Protein AF-A0A6N8V4S9-F1 (afdb_monomer_lite)

Radius of gyration: 27.78 Å; chains: 1; bounding box: 58×39×77 Å

pLDDT: mean 84.58, std 8.18, range [54.41, 96.88]

Foldseek 3Di:
DCVLVVVLCVVCVVLVVLVLVVLQVQFDPPCCVDPPNGSGHDLVVQLVVCCVPPVGSPDDDDSVVVVVVSVVSSVVVVVPPPPPPDDPVNLVVVLVVVVVVLLVLVVQLVDVVSLVVQCVVPPLVSLLQSLLSCLLPPNPPDQPLLCVVVVVVVVDDNPSSLLSNLNSSLNNLLVLLVSLQSVLVVDDPVCVVVLVVLCVVVVVVCVVPVCVLLVVLLCCLQPPSDRSSVSSSSCSNVPDPPVSNSVSNSNSSSNNSVCSNVCVCVVVVVPD

Sequence (272 aa):
MLRPFLLLALRRPGLWPAMLSAAWAFRPRGWYRKPPFLPLPSREYMRWRLETAYGDPDAVPPRDELVRFITWSAEMRRRMKPAGAVPLWAKVLALAALVAFTVWANVRAADFEAVRETVAGAGYTGLFLASVVSGFNLVAPIPIALFYPLLMESGFDPFPTLVTIAAGMTGGDFLGYILGNATRDLAGHRLVGVRVRLERLLGAMRSRHQLLPYGLLFLYAAFAPIPNELVVIPLAFLRYSLPGVMITVLCGNVIFNSLVASGVTWVLGWWA

Structure (mmCIF, N/CA/C/O backbone):
data_AF-A0A6N8V4S9-F1
#
_entry.id   AF-A0A6N8V4S9-F1
#
loop_
_atom_site.group_PDB
_atom_site.id
_atom_site.type_symbol
_atom_site.label_atom_id
_atom_site.label_alt_id
_atom_site.label_comp_id
_atom_site.label_asym_id
_atom_site.label_entity_id
_atom_site.label_seq_id
_atom_site.pdbx_PDB_ins_code
_atom_site.Cartn_x
_atom_site.Cartn_y
_atom_site.Cartn_z
_atom_site.occupancy
_atom_site.B_iso_or_equiv
_atom_site.auth_seq_id
_atom_site.auth_comp_id
_atom_site.auth_asym_id
_atom_site.auth_atom_id
_atom_site.pdbx_PDB_model_num
ATOM 1 N N . MET A 1 1 ? 19.719 -1.726 -46.205 1.00 62.47 1 MET A N 1
ATOM 2 C CA . MET A 1 1 ? 19.647 -2.472 -44.925 1.00 62.47 1 MET A CA 1
ATOM 3 C C . MET A 1 1 ? 18.509 -3.497 -44.812 1.00 62.47 1 MET A C 1
ATOM 5 O O . MET A 1 1 ? 18.771 -4.564 -44.290 1.00 62.47 1 MET A O 1
ATOM 9 N N . LEU A 1 2 ? 17.279 -3.267 -45.302 1.00 69.75 2 LEU A N 1
ATOM 10 C CA . LEU A 1 2 ? 16.172 -4.253 -45.182 1.00 69.75 2 LEU A CA 1
ATOM 11 C C . LEU A 1 2 ? 16.290 -5.495 -46.086 1.00 69.75 2 LEU A C 1
ATOM 13 O O . LEU A 1 2 ? 15.828 -6.575 -45.729 1.00 69.75 2 LEU A O 1
ATOM 17 N N . ARG A 1 3 ? 16.936 -5.349 -47.246 1.00 77.06 3 ARG A N 1
ATOM 18 C CA . ARG A 1 3 ? 17.110 -6.411 -48.250 1.00 77.06 3 ARG A CA 1
ATOM 19 C C . ARG A 1 3 ? 17.723 -7.722 -47.708 1.00 77.06 3 ARG A C 1
ATOM 21 O O . ARG A 1 3 ? 17.121 -8.763 -47.957 1.00 77.06 3 ARG A O 1
ATOM 28 N N . PRO A 1 4 ? 18.840 -7.726 -46.949 1.00 77.44 4 PRO A N 1
ATOM 29 C CA . PRO A 1 4 ? 19.410 -8.968 -46.412 1.00 77.44 4 PRO A CA 1
ATOM 30 C C . PRO A 1 4 ? 18.479 -9.682 -45.423 1.00 77.44 4 PRO A C 1
ATOM 32 O O . PRO A 1 4 ? 18.391 -10.907 -45.454 1.00 77.44 4 PRO A O 1
ATOM 35 N N . PHE A 1 5 ? 17.721 -8.940 -44.606 1.00 77.56 5 PHE A N 1
ATOM 36 C CA . PHE A 1 5 ? 16.732 -9.525 -43.697 1.00 77.56 5 PHE A CA 1
ATOM 37 C C . PHE A 1 5 ? 15.541 -10.125 -44.453 1.00 77.56 5 PHE A C 1
ATOM 39 O O . PHE A 1 5 ? 15.119 -11.229 -44.133 1.00 77.56 5 PHE A O 1
ATOM 46 N N . LEU A 1 6 ? 15.039 -9.461 -45.497 1.00 80.75 6 LEU A N 1
ATOM 47 C CA . LEU A 1 6 ? 13.960 -10.002 -46.335 1.00 80.75 6 LEU A CA 1
ATOM 48 C C . LEU A 1 6 ? 14.396 -11.278 -47.075 1.00 80.75 6 LEU A C 1
ATOM 50 O O . LEU A 1 6 ? 13.680 -12.277 -47.067 1.00 80.75 6 LEU A O 1
ATOM 54 N N . LEU A 1 7 ? 15.607 -11.288 -47.640 1.00 81.75 7 LEU A N 1
ATOM 55 C CA . LEU A 1 7 ? 16.189 -12.472 -48.287 1.00 81.75 7 LEU A CA 1
ATOM 56 C C . LEU A 1 7 ? 16.466 -13.617 -47.305 1.00 81.75 7 LEU A C 1
ATOM 58 O O . LEU A 1 7 ? 16.485 -14.786 -47.701 1.00 81.75 7 LEU A O 1
ATOM 62 N N . LEU A 1 8 ? 16.729 -13.299 -46.038 1.00 82.81 8 LEU A N 1
ATOM 63 C CA . LEU A 1 8 ? 16.862 -14.296 -44.985 1.00 82.81 8 LEU A CA 1
ATOM 64 C C . LEU A 1 8 ? 15.495 -14.872 -44.597 1.00 82.81 8 LEU A C 1
ATOM 66 O O . LEU A 1 8 ? 15.363 -16.092 -44.530 1.00 82.81 8 LEU A O 1
ATOM 70 N N . ALA A 1 9 ? 14.485 -14.015 -44.423 1.00 82.06 9 ALA A N 1
ATOM 71 C CA . ALA A 1 9 ? 13.118 -14.420 -44.105 1.00 82.06 9 ALA A CA 1
ATOM 72 C C . ALA A 1 9 ? 12.532 -15.349 -45.178 1.00 82.06 9 ALA A C 1
ATOM 74 O O . ALA A 1 9 ? 11.951 -16.374 -44.834 1.00 82.06 9 ALA A O 1
ATOM 75 N N . LEU A 1 10 ? 12.740 -15.044 -46.463 1.00 85.69 10 LEU A N 1
ATOM 76 C CA . LEU A 1 10 ? 12.252 -15.873 -47.572 1.00 85.69 10 LEU A CA 1
ATOM 77 C C . LEU A 1 10 ? 12.941 -17.242 -47.650 1.00 85.69 10 LEU A C 1
ATOM 79 O O . LEU A 1 10 ? 12.306 -18.228 -48.003 1.00 85.69 10 LEU A O 1
ATOM 83 N N . ARG A 1 11 ? 14.238 -17.324 -47.324 1.00 85.38 11 ARG A N 1
ATOM 84 C CA . ARG A 1 11 ? 15.014 -18.572 -47.442 1.00 85.38 11 ARG A CA 1
ATOM 85 C C . ARG A 1 11 ? 14.968 -19.461 -46.197 1.00 85.38 11 ARG A C 1
ATOM 87 O O . ARG A 1 11 ? 15.317 -20.632 -46.300 1.00 85.38 11 ARG A O 1
ATOM 94 N N . ARG A 1 12 ? 14.605 -18.930 -45.023 1.00 85.31 12 ARG A N 1
ATOM 95 C CA . ARG A 1 12 ? 14.539 -19.690 -43.761 1.00 85.31 12 ARG A CA 1
ATOM 96 C C . ARG A 1 12 ? 13.297 -19.315 -42.936 1.00 85.31 12 ARG A C 1
ATOM 98 O O . ARG A 1 12 ? 13.421 -18.548 -41.978 1.00 85.31 12 ARG A O 1
ATOM 105 N N . PRO A 1 13 ? 12.117 -19.892 -43.241 1.00 86.31 13 PRO A N 1
ATOM 106 C CA . PRO A 1 13 ? 10.873 -19.575 -42.534 1.00 86.31 13 PRO A CA 1
ATOM 107 C C . PRO A 1 13 ? 10.917 -19.916 -41.038 1.00 86.31 13 PRO A C 1
ATOM 109 O O . PRO A 1 13 ? 10.337 -19.206 -40.220 1.00 86.31 13 PRO A O 1
ATOM 112 N N . GLY A 1 14 ? 11.708 -20.920 -40.644 1.00 86.19 14 GLY A N 1
ATOM 113 C CA . GLY A 1 14 ? 11.918 -21.267 -39.232 1.00 86.19 14 GLY A CA 1
ATOM 114 C C . GLY A 1 14 ? 12.536 -20.148 -38.375 1.00 86.19 14 GLY A C 1
ATOM 115 O O . GLY A 1 14 ? 12.440 -20.199 -37.152 1.00 86.19 14 GLY A O 1
ATOM 116 N N . LEU A 1 15 ? 13.138 -19.114 -38.981 1.00 87.06 15 LEU A N 1
ATOM 117 C CA . LEU A 1 15 ? 13.705 -17.969 -38.256 1.00 87.06 15 LEU A CA 1
ATOM 118 C C . LEU A 1 15 ? 12.703 -16.837 -38.012 1.00 87.06 15 LEU A C 1
ATOM 120 O O . LEU A 1 15 ? 13.019 -15.914 -37.258 1.00 87.06 15 LEU A O 1
ATOM 124 N N . TRP A 1 16 ? 11.500 -16.887 -38.592 1.00 88.81 16 TRP A N 1
ATOM 125 C CA . TRP A 1 16 ? 10.512 -15.814 -38.451 1.00 88.81 16 TRP A CA 1
ATOM 126 C C . TRP A 1 16 ? 10.200 -15.452 -36.993 1.00 88.81 16 TRP A C 1
ATOM 128 O O . TRP A 1 16 ? 10.231 -14.259 -36.683 1.00 88.81 16 TRP A O 1
ATOM 138 N N . PRO A 1 17 ? 9.996 -16.406 -36.058 1.00 86.06 17 PRO A N 1
ATOM 139 C CA . PRO A 1 17 ? 9.725 -16.057 -34.664 1.00 86.06 17 PRO A CA 1
ATOM 140 C C . PRO A 1 17 ? 10.882 -15.285 -34.018 1.00 86.06 17 PRO A C 1
ATOM 142 O O . PRO A 1 17 ? 10.669 -14.316 -33.287 1.00 86.06 17 PRO A O 1
ATOM 145 N N . ALA A 1 18 ? 12.123 -15.677 -34.318 1.00 86.38 18 ALA A N 1
ATOM 146 C CA . ALA A 1 18 ? 13.317 -15.025 -33.794 1.00 86.38 18 ALA A CA 1
ATOM 147 C C . ALA A 1 18 ? 13.513 -13.626 -34.403 1.00 86.38 18 ALA A C 1
ATOM 149 O O . ALA A 1 18 ? 13.845 -12.681 -33.686 1.00 86.38 18 ALA A O 1
ATOM 150 N N . MET A 1 19 ? 13.235 -13.474 -35.699 1.00 86.31 19 MET A N 1
ATOM 151 C CA . MET A 1 19 ? 13.284 -12.194 -36.408 1.00 86.31 19 MET A CA 1
ATOM 152 C C . MET A 1 19 ? 12.223 -11.215 -35.905 1.00 86.31 19 MET A C 1
ATOM 154 O O . MET A 1 19 ? 12.545 -10.062 -35.630 1.00 86.31 19 MET A O 1
ATOM 158 N N . LEU A 1 20 ? 10.983 -11.673 -35.720 1.00 86.88 20 LEU A N 1
ATOM 159 C CA . LEU A 1 20 ? 9.899 -10.863 -35.157 1.00 86.88 20 LEU A CA 1
ATOM 160 C C . LEU A 1 20 ? 10.202 -10.465 -33.711 1.00 86.88 20 LEU A C 1
ATOM 162 O O . LEU A 1 20 ? 10.024 -9.307 -33.340 1.00 86.88 20 LEU A O 1
ATOM 166 N N . SER A 1 21 ? 10.729 -11.392 -32.907 1.00 84.19 21 SER A N 1
ATOM 167 C CA . SER A 1 21 ? 11.176 -11.106 -31.541 1.00 84.19 21 SER A CA 1
ATOM 168 C C . SER A 1 21 ? 12.286 -10.048 -31.510 1.00 84.19 21 SER A C 1
ATOM 170 O O . SER A 1 21 ? 12.251 -9.142 -30.673 1.00 84.19 21 SER A O 1
ATOM 172 N N . ALA A 1 22 ? 13.246 -10.126 -32.437 1.00 85.25 22 ALA A N 1
ATOM 173 C CA . ALA A 1 22 ? 14.324 -9.152 -32.572 1.00 85.25 22 ALA A CA 1
ATOM 174 C C . ALA A 1 22 ? 13.803 -7.778 -32.998 1.00 85.25 22 ALA A C 1
ATOM 176 O O . ALA A 1 22 ? 14.095 -6.790 -32.325 1.00 85.25 22 ALA A O 1
ATOM 177 N N . ALA A 1 23 ? 12.984 -7.727 -34.049 1.00 86.31 23 ALA A N 1
ATOM 178 C CA . ALA A 1 23 ? 12.346 -6.505 -34.525 1.00 86.31 23 ALA A CA 1
ATOM 179 C C . ALA A 1 23 ? 11.561 -5.826 -33.392 1.00 86.31 23 ALA A C 1
ATOM 181 O O . ALA A 1 23 ? 11.808 -4.669 -33.061 1.00 86.31 23 ALA A O 1
ATOM 182 N N . TRP A 1 24 ? 10.714 -6.586 -32.691 1.00 86.56 24 TRP A N 1
ATOM 183 C CA . TRP A 1 24 ? 9.917 -6.061 -31.587 1.00 86.56 24 TRP A CA 1
ATOM 184 C C . TRP A 1 24 ? 10.762 -5.494 -30.446 1.00 86.56 24 TRP A C 1
ATOM 186 O O . TRP A 1 24 ? 10.413 -4.453 -29.890 1.00 86.56 24 TRP A O 1
ATOM 196 N N . ALA A 1 25 ? 11.863 -6.149 -30.076 1.00 83.25 25 ALA A N 1
ATOM 197 C CA . ALA A 1 25 ? 12.704 -5.691 -28.973 1.00 83.25 25 ALA A CA 1
ATOM 198 C C . ALA A 1 25 ? 13.466 -4.401 -29.298 1.00 83.25 25 ALA A C 1
ATOM 200 O O . ALA A 1 25 ? 13.614 -3.551 -28.426 1.00 83.25 25 ALA A O 1
ATOM 201 N N . PHE A 1 26 ? 13.915 -4.245 -30.543 1.00 85.38 26 PHE A N 1
ATOM 202 C CA . PHE A 1 26 ? 14.698 -3.088 -30.988 1.00 85.38 26 PHE A CA 1
ATOM 203 C C . PHE A 1 26 ? 13.844 -2.004 -31.664 1.00 85.38 26 PHE A C 1
ATOM 205 O O . PHE A 1 26 ? 14.381 -1.083 -32.280 1.00 85.38 26 PHE A O 1
ATOM 212 N N . ARG A 1 27 ? 12.512 -2.095 -31.562 1.00 88.75 27 ARG A N 1
ATOM 213 C CA . ARG A 1 27 ? 11.591 -1.148 -32.199 1.00 88.75 27 ARG A CA 1
ATOM 214 C C . ARG A 1 27 ? 11.738 0.270 -31.616 1.00 88.75 27 ARG A C 1
ATOM 216 O O . ARG A 1 27 ? 11.799 0.426 -30.393 1.00 88.75 27 ARG A O 1
ATOM 223 N N . PRO A 1 28 ? 11.693 1.322 -32.448 1.00 83.44 28 PRO A N 1
ATOM 224 C CA . PRO A 1 28 ? 11.636 2.694 -31.967 1.00 83.44 28 PRO A CA 1
ATOM 225 C C . PRO A 1 28 ? 10.268 3.011 -31.342 1.00 83.44 28 PRO A C 1
ATOM 227 O O . PRO A 1 28 ? 9.228 2.458 -31.722 1.00 83.44 28 PRO A O 1
ATOM 230 N N . ARG A 1 29 ? 10.244 3.953 -30.390 1.00 78.00 29 ARG A N 1
ATOM 231 C CA . ARG A 1 29 ? 8.987 4.518 -29.872 1.00 78.00 29 ARG A CA 1
ATOM 232 C C . ARG A 1 29 ? 8.277 5.266 -31.008 1.00 78.00 29 ARG A C 1
ATOM 234 O O . ARG A 1 29 ? 8.881 6.104 -31.663 1.00 78.00 29 ARG A O 1
ATOM 241 N N . GLY A 1 30 ? 7.002 4.952 -31.248 1.00 81.00 30 GLY A N 1
ATOM 242 C CA . GLY A 1 30 ? 6.213 5.584 -32.315 1.00 81.00 30 GLY A CA 1
ATOM 243 C C . GLY A 1 30 ? 6.378 4.981 -33.717 1.00 81.00 30 GLY A C 1
ATOM 244 O O . GLY A 1 30 ? 6.010 5.641 -34.684 1.00 81.00 30 GLY A O 1
ATOM 245 N N . TRP A 1 31 ? 6.881 3.744 -33.847 1.00 83.06 31 TRP A N 1
ATOM 246 C CA . TRP A 1 31 ? 7.019 3.028 -35.133 1.00 83.06 31 TRP A CA 1
ATOM 247 C C . TRP A 1 31 ? 5.733 2.997 -35.984 1.00 83.06 31 TRP A C 1
ATOM 249 O O . TRP A 1 31 ? 5.798 3.011 -37.206 1.00 83.06 31 TRP A O 1
ATOM 259 N N . TYR A 1 32 ? 4.563 3.014 -35.344 1.00 85.00 32 TYR A N 1
ATOM 260 C CA . TYR A 1 32 ? 3.243 2.994 -35.983 1.00 85.00 32 TYR A CA 1
ATOM 261 C C . TYR A 1 32 ? 2.814 4.346 -36.579 1.00 85.00 32 TYR A C 1
ATOM 263 O O . TYR A 1 32 ? 1.781 4.422 -37.232 1.00 85.00 32 TYR A O 1
ATOM 271 N N . ARG A 1 33 ? 3.564 5.430 -36.342 1.00 84.88 33 ARG A N 1
ATOM 272 C CA . ARG A 1 33 ? 3.222 6.778 -36.836 1.00 84.88 33 ARG A CA 1
ATOM 273 C C . ARG A 1 33 ? 3.877 7.124 -38.168 1.00 84.88 33 ARG A C 1
ATOM 275 O O . ARG A 1 33 ? 3.550 8.154 -38.745 1.00 84.88 33 ARG A O 1
ATOM 282 N N . LYS A 1 34 ? 4.838 6.320 -38.629 1.00 78.12 34 LYS A N 1
ATOM 283 C CA . LYS A 1 34 ? 5.587 6.579 -39.860 1.00 78.12 34 LYS A CA 1
ATOM 284 C C . LYS A 1 34 ? 5.615 5.320 -40.729 1.00 78.12 34 LYS A C 1
ATOM 286 O O . LYS A 1 34 ? 5.854 4.233 -40.195 1.00 78.12 34 LYS A O 1
ATOM 291 N N . PRO A 1 35 ? 5.420 5.440 -42.053 1.00 76.31 35 PRO A N 1
ATOM 292 C CA . PRO A 1 35 ? 5.635 4.316 -42.957 1.00 76.31 35 PRO A CA 1
ATOM 293 C C . PRO A 1 35 ? 7.087 3.806 -42.810 1.00 76.31 35 PRO A C 1
ATOM 295 O O . PRO A 1 35 ? 7.993 4.615 -42.587 1.00 76.31 35 PRO A O 1
ATOM 298 N N . PRO A 1 36 ? 7.346 2.485 -42.889 1.00 80.38 36 PRO A N 1
ATOM 299 C CA . PRO A 1 36 ? 6.460 1.426 -43.383 1.00 80.38 36 PRO A CA 1
ATOM 300 C C . PRO A 1 36 ? 5.536 0.794 -42.323 1.00 80.38 36 PRO A C 1
ATOM 302 O O . PRO A 1 36 ? 5.032 -0.296 -42.558 1.00 80.38 36 PRO A O 1
ATOM 305 N N . PHE A 1 37 ? 5.327 1.425 -41.158 1.00 81.88 37 PHE A N 1
ATOM 306 C CA . PHE A 1 37 ? 4.462 0.902 -40.085 1.00 81.88 37 PHE A CA 1
ATOM 307 C C . PHE A 1 37 ? 4.847 -0.505 -39.615 1.00 81.88 37 PHE A C 1
ATOM 309 O O . PHE A 1 37 ? 4.009 -1.294 -39.193 1.00 81.88 37 PHE A O 1
ATOM 316 N N . LEU A 1 38 ? 6.135 -0.826 -39.681 1.00 82.75 38 LEU A N 1
ATOM 317 C CA . LEU A 1 38 ? 6.681 -2.074 -39.173 1.00 82.75 38 LEU A CA 1
ATOM 318 C C . LEU A 1 38 ? 7.535 -1.769 -37.938 1.00 82.75 38 LEU A C 1
ATOM 320 O O . LEU A 1 38 ? 8.238 -0.753 -37.930 1.00 82.75 38 LEU A O 1
ATOM 324 N N . PRO A 1 39 ? 7.529 -2.633 -36.906 1.00 84.50 39 PRO A N 1
ATOM 325 C CA . PRO A 1 39 ? 8.341 -2.471 -35.702 1.00 84.50 39 PRO A CA 1
ATOM 326 C C . PRO A 1 39 ? 9.807 -2.829 -35.989 1.00 84.50 39 PRO A C 1
ATOM 328 O O . PRO A 1 39 ? 10.381 -3.703 -35.352 1.00 84.50 39 PRO A O 1
ATOM 331 N N . LEU A 1 40 ? 10.405 -2.201 -36.998 1.00 85.25 40 LEU A N 1
ATOM 332 C CA . LEU A 1 40 ? 11.787 -2.421 -37.404 1.00 85.25 40 LEU A CA 1
ATOM 333 C C . LEU A 1 40 ? 12.724 -1.514 -36.597 1.00 85.25 40 LEU A C 1
ATOM 335 O O . LEU A 1 40 ? 12.329 -0.395 -36.264 1.00 85.25 40 LEU A O 1
ATOM 339 N N . PRO A 1 41 ? 13.966 -1.949 -36.316 1.00 83.88 41 PRO A N 1
ATOM 340 C CA . PRO A 1 41 ? 14.966 -1.097 -35.681 1.00 83.88 41 PRO A CA 1
ATOM 341 C C . PRO A 1 41 ? 15.200 0.191 -36.482 1.00 83.88 41 PRO A C 1
ATOM 343 O O . PRO A 1 41 ? 15.123 0.188 -37.715 1.00 83.88 41 PRO A O 1
ATOM 346 N N . SER A 1 42 ? 15.497 1.300 -35.797 1.00 85.31 42 SER A N 1
ATOM 347 C CA . SER A 1 42 ? 15.785 2.566 -36.480 1.00 85.31 42 SER A CA 1
ATOM 348 C C . SER A 1 42 ? 17.077 2.470 -37.303 1.00 85.31 42 SER A C 1
ATOM 350 O O . SER A 1 42 ? 17.990 1.710 -36.976 1.00 85.31 42 SER A O 1
ATOM 352 N N . ARG A 1 43 ? 17.173 3.263 -38.380 1.00 84.25 43 ARG A N 1
ATOM 353 C CA . ARG A 1 43 ? 18.399 3.328 -39.197 1.00 84.25 43 ARG A CA 1
ATOM 354 C C . ARG A 1 43 ? 19.602 3.795 -38.380 1.00 84.25 43 ARG A C 1
ATOM 356 O O . ARG A 1 43 ? 20.682 3.256 -38.551 1.00 84.25 43 ARG A O 1
ATOM 363 N N . GLU A 1 44 ? 19.392 4.753 -37.484 1.00 86.38 44 GLU A N 1
ATOM 364 C CA . GLU A 1 44 ? 20.418 5.278 -36.581 1.00 86.38 44 GLU A CA 1
ATOM 365 C C . GLU A 1 44 ? 20.950 4.197 -35.634 1.00 86.38 44 GLU A C 1
ATOM 367 O O . GLU A 1 44 ? 22.155 3.977 -35.570 1.00 86.38 44 GLU A O 1
ATOM 372 N N . TYR A 1 45 ? 20.050 3.432 -35.000 1.00 85.75 45 TYR A N 1
ATOM 373 C CA . TYR A 1 45 ? 20.440 2.285 -34.182 1.00 85.75 45 TYR A CA 1
ATOM 374 C C . TYR A 1 45 ? 21.234 1.262 -34.997 1.00 85.75 45 TYR A C 1
ATOM 376 O O . TYR A 1 45 ? 22.219 0.711 -34.511 1.00 85.75 45 TYR A O 1
ATOM 384 N N . MET A 1 46 ? 20.821 1.004 -36.242 1.00 87.00 46 MET A N 1
ATOM 385 C CA . MET A 1 46 ? 21.502 0.021 -37.079 1.00 87.00 46 MET A CA 1
ATOM 386 C C . MET A 1 46 ? 22.881 0.472 -37.537 1.00 87.00 46 MET A C 1
ATOM 388 O O . MET A 1 46 ? 23.803 -0.331 -37.457 1.00 87.00 46 MET A O 1
ATOM 392 N N . ARG A 1 47 ? 23.041 1.741 -37.926 1.00 89.69 47 ARG A N 1
ATOM 393 C CA . ARG A 1 47 ? 24.349 2.325 -38.254 1.00 89.69 47 ARG A CA 1
ATOM 394 C C . ARG A 1 47 ? 25.302 2.241 -37.069 1.00 89.69 47 ARG A C 1
ATOM 396 O O . ARG A 1 47 ? 26.386 1.698 -37.218 1.00 89.69 47 ARG A O 1
ATOM 403 N N . TRP A 1 48 ? 24.851 2.649 -35.883 1.00 90.25 48 TRP A N 1
ATOM 404 C CA . TRP A 1 48 ? 25.649 2.544 -34.659 1.00 90.25 48 TRP A CA 1
ATOM 405 C C . TRP A 1 48 ? 26.059 1.095 -34.346 1.00 90.25 48 TRP A C 1
ATOM 407 O O . TRP A 1 48 ? 27.208 0.822 -33.999 1.00 90.25 48 TRP A O 1
ATOM 417 N N . ARG A 1 49 ? 25.137 0.131 -34.497 1.00 87.25 49 ARG A N 1
ATOM 418 C CA . ARG A 1 49 ? 25.443 -1.294 -34.273 1.00 87.25 49 ARG A CA 1
ATOM 419 C C . ARG A 1 49 ? 26.466 -1.837 -35.266 1.00 87.25 49 ARG A C 1
ATOM 421 O O . ARG A 1 49 ? 27.285 -2.654 -34.857 1.00 87.25 49 ARG A O 1
ATOM 428 N N . LEU A 1 50 ? 26.391 -1.429 -36.531 1.00 90.56 50 LEU A N 1
ATOM 429 C CA . LEU A 1 50 ? 27.314 -1.871 -37.576 1.00 90.56 50 LEU A CA 1
ATOM 430 C C . LEU A 1 50 ? 28.692 -1.235 -37.407 1.00 90.56 50 LEU A C 1
ATOM 432 O O . LEU A 1 50 ? 29.683 -1.953 -37.432 1.00 90.56 50 LEU A O 1
ATOM 436 N N . GLU A 1 51 ? 28.746 0.056 -37.094 1.00 91.75 51 GLU A N 1
ATOM 437 C CA . GLU A 1 51 ? 29.981 0.761 -36.748 1.00 91.75 51 GLU A CA 1
ATOM 438 C C . GLU A 1 51 ? 30.679 0.112 -35.545 1.00 91.75 51 GLU A C 1
ATOM 440 O O . GLU A 1 51 ? 31.871 -0.166 -35.591 1.00 91.75 51 GLU A O 1
ATOM 445 N N . THR A 1 52 ? 29.927 -0.247 -34.500 1.00 89.44 52 THR A N 1
ATOM 446 C CA . THR A 1 52 ? 30.500 -0.900 -33.310 1.00 89.44 52 THR A CA 1
ATOM 447 C C . THR A 1 52 ? 30.991 -2.328 -33.592 1.00 89.44 52 THR A C 1
ATOM 449 O O . THR A 1 52 ? 31.964 -2.771 -32.992 1.00 89.44 52 THR A O 1
ATOM 452 N N . ALA A 1 53 ? 30.295 -3.085 -34.447 1.00 86.69 53 ALA A N 1
ATOM 453 C CA . ALA A 1 53 ? 30.598 -4.500 -34.686 1.00 86.69 53 ALA A CA 1
ATOM 454 C C . ALA A 1 53 ? 31.616 -4.733 -35.813 1.00 86.69 53 ALA A C 1
ATOM 456 O O . ALA A 1 53 ? 32.369 -5.701 -35.753 1.00 86.69 53 ALA A O 1
ATOM 457 N N . TYR A 1 54 ? 31.620 -3.870 -36.829 1.00 88.56 54 TYR A N 1
ATOM 458 C CA . TYR A 1 54 ? 32.389 -4.033 -38.066 1.00 88.56 54 TYR A CA 1
ATOM 459 C C . TYR A 1 54 ? 33.303 -2.842 -38.377 1.00 88.56 54 TYR A C 1
ATOM 461 O O . TYR A 1 54 ? 34.058 -2.910 -39.340 1.00 88.56 54 TYR A O 1
ATOM 469 N N . GLY A 1 55 ? 33.240 -1.752 -37.605 1.00 91.38 55 GLY A N 1
ATOM 470 C CA . GLY A 1 55 ? 34.006 -0.530 -37.875 1.00 91.38 55 GLY A CA 1
ATOM 471 C C . GLY A 1 55 ? 33.469 0.309 -39.040 1.00 91.38 55 GLY A C 1
A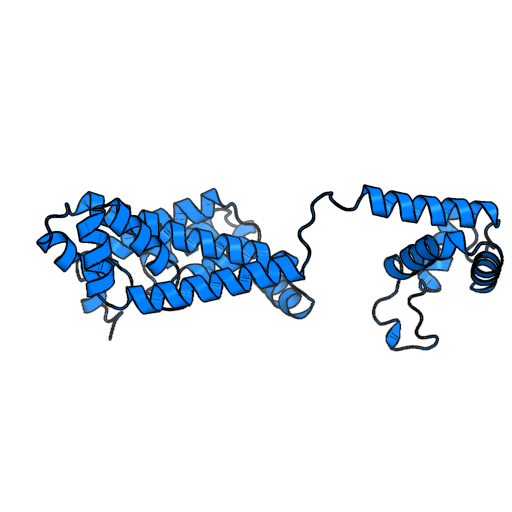TOM 472 O O . GLY A 1 55 ? 34.067 1.326 -39.372 1.00 91.38 55 GLY A O 1
ATOM 473 N N . ASP A 1 56 ? 32.350 -0.094 -39.651 1.00 90.50 56 ASP A N 1
ATOM 474 C CA . ASP A 1 56 ? 31.735 0.586 -40.793 1.00 90.50 56 ASP A CA 1
ATOM 475 C C . ASP A 1 56 ? 30.203 0.674 -40.602 1.00 90.50 56 ASP A C 1
ATOM 477 O O . ASP A 1 56 ? 29.536 -0.360 -40.470 1.00 90.50 56 ASP A O 1
ATOM 481 N N . PRO A 1 57 ? 29.614 1.889 -40.574 1.00 87.69 57 PRO A N 1
ATOM 482 C CA . PRO A 1 57 ? 28.176 2.088 -40.391 1.00 87.69 57 PRO A CA 1
ATOM 483 C C . PRO A 1 57 ? 27.313 1.557 -41.545 1.00 87.69 57 PRO A C 1
ATOM 485 O O . PRO A 1 57 ? 26.111 1.349 -41.342 1.00 87.69 57 PRO A O 1
ATOM 488 N N . ASP A 1 58 ? 27.887 1.344 -42.730 1.00 87.94 58 ASP A N 1
ATOM 489 C CA . ASP A 1 58 ? 27.195 0.856 -43.926 1.00 87.94 58 ASP A CA 1
ATOM 490 C C . ASP A 1 58 ? 27.555 -0.600 -44.277 1.00 87.94 58 ASP A C 1
ATOM 492 O O . ASP A 1 58 ? 27.072 -1.136 -45.283 1.00 87.94 58 ASP A O 1
ATOM 496 N N . ALA A 1 59 ? 28.306 -1.279 -43.399 1.00 86.56 59 ALA A N 1
ATOM 497 C CA . ALA A 1 59 ? 28.657 -2.686 -43.542 1.00 86.56 59 ALA A CA 1
ATOM 498 C C . ALA A 1 59 ? 27.418 -3.571 -43.768 1.00 86.56 59 ALA A C 1
ATOM 500 O O . ALA A 1 59 ? 26.366 -3.409 -43.138 1.00 86.56 59 ALA A O 1
ATOM 501 N N . VAL A 1 60 ? 27.547 -4.568 -44.649 1.00 86.44 60 VAL A N 1
ATOM 502 C CA . VAL A 1 60 ? 26.522 -5.598 -44.868 1.00 86.44 60 VAL A CA 1
ATOM 503 C C . VAL A 1 60 ? 26.971 -6.885 -44.175 1.00 86.44 60 VAL A C 1
ATOM 505 O O . VAL A 1 60 ? 27.861 -7.561 -44.691 1.00 86.44 60 VAL A O 1
ATOM 508 N N . PRO A 1 61 ? 26.359 -7.263 -43.036 1.00 84.56 61 PRO A N 1
ATOM 509 C CA . PRO A 1 61 ? 26.765 -8.452 -42.301 1.00 84.56 61 PRO A CA 1
ATOM 510 C C . PRO A 1 61 ? 26.632 -9.726 -43.145 1.00 84.56 61 PRO A C 1
ATOM 512 O O . PRO A 1 61 ? 25.615 -9.893 -43.839 1.00 84.56 61 PRO A O 1
ATOM 515 N N . PRO A 1 62 ? 27.586 -10.667 -43.041 1.00 88.06 62 PRO A N 1
ATOM 516 C CA . PRO A 1 62 ? 27.447 -11.991 -43.626 1.00 88.06 62 PRO A CA 1
ATOM 517 C C . PRO A 1 62 ? 26.161 -12.677 -43.156 1.00 88.06 62 PRO A C 1
ATOM 519 O O . PRO A 1 62 ? 25.724 -12.547 -42.009 1.00 88.06 62 PRO A O 1
ATOM 522 N N . ARG A 1 63 ? 25.539 -13.458 -44.045 1.00 84.00 63 ARG A N 1
ATOM 523 C CA . ARG A 1 63 ? 24.265 -14.139 -43.758 1.00 84.00 63 ARG A CA 1
ATOM 524 C C . ARG A 1 63 ? 24.350 -15.021 -42.511 1.00 84.00 63 ARG A C 1
ATOM 526 O O . ARG A 1 63 ? 23.413 -15.029 -41.714 1.00 84.00 63 ARG A O 1
ATOM 533 N N . ASP A 1 64 ? 25.452 -15.741 -42.342 1.00 86.88 64 ASP A N 1
ATOM 534 C CA . ASP A 1 64 ? 25.624 -16.674 -41.229 1.00 86.88 64 ASP A CA 1
ATOM 535 C C . ASP A 1 64 ? 25.725 -15.938 -39.891 1.00 86.88 64 ASP A C 1
ATOM 537 O O . ASP A 1 64 ? 25.169 -16.385 -38.889 1.00 86.88 64 ASP A O 1
ATOM 541 N N . GLU A 1 65 ? 26.324 -14.747 -39.886 1.00 87.81 65 GLU A N 1
ATOM 542 C CA . GLU A 1 65 ? 26.358 -13.866 -38.719 1.00 87.81 65 GLU A CA 1
ATOM 543 C C . GLU A 1 65 ? 24.982 -13.321 -38.362 1.00 87.81 65 GLU A C 1
ATOM 545 O O . GLU A 1 65 ? 24.617 -13.328 -37.186 1.00 87.81 65 GLU A O 1
ATOM 550 N N . LEU A 1 66 ? 24.175 -12.937 -39.357 1.00 85.56 66 LEU A N 1
ATOM 551 C CA . LEU A 1 66 ? 22.785 -12.534 -39.122 1.00 85.56 66 LEU A CA 1
ATOM 552 C C . LEU A 1 66 ? 21.977 -13.670 -38.491 1.00 85.56 66 LEU A C 1
ATOM 554 O O . LEU A 1 66 ? 21.246 -13.440 -37.527 1.00 85.56 66 LEU A O 1
ATOM 558 N N . VAL A 1 67 ? 22.125 -14.899 -38.997 1.00 89.31 67 VAL A N 1
ATOM 559 C CA . VAL A 1 67 ? 21.452 -16.082 -38.439 1.00 89.31 67 VAL A CA 1
ATOM 560 C C . VAL A 1 67 ? 21.901 -16.336 -37.003 1.00 89.31 67 VAL A C 1
ATOM 562 O O . VAL A 1 67 ? 21.045 -16.513 -36.130 1.00 89.31 67 VAL A O 1
ATOM 565 N N . ARG A 1 68 ? 23.214 -16.309 -36.735 1.00 88.56 68 ARG A N 1
ATOM 566 C CA . ARG A 1 68 ? 23.764 -16.471 -35.380 1.00 88.56 68 ARG A CA 1
ATOM 567 C C . ARG A 1 68 ? 23.225 -15.403 -34.436 1.00 88.56 68 ARG A C 1
ATOM 569 O O . ARG A 1 68 ? 22.695 -15.742 -33.382 1.00 88.56 68 ARG A O 1
ATOM 576 N N . PHE A 1 69 ? 23.278 -14.136 -34.837 1.00 87.00 69 PHE A N 1
ATOM 577 C CA . PHE A 1 69 ? 22.803 -13.012 -34.033 1.00 87.00 69 PHE A CA 1
ATOM 578 C C . PHE A 1 69 ? 21.306 -13.113 -33.716 1.00 87.00 69 PHE A C 1
ATOM 580 O O . PHE A 1 69 ? 20.902 -12.983 -32.559 1.00 87.00 69 PHE A O 1
ATOM 587 N N . ILE A 1 70 ? 20.466 -13.381 -34.722 1.00 88.06 70 ILE A N 1
ATOM 588 C CA . ILE A 1 70 ? 19.013 -13.501 -34.545 1.00 88.06 70 ILE A CA 1
ATOM 589 C C . ILE A 1 70 ? 18.685 -14.662 -33.600 1.00 88.06 70 ILE A C 1
ATOM 591 O O . ILE A 1 70 ? 17.902 -14.482 -32.663 1.00 88.06 70 ILE A O 1
ATOM 595 N N . THR A 1 71 ? 19.317 -15.819 -33.801 1.00 89.12 71 THR A N 1
ATOM 596 C CA . THR A 1 71 ? 19.079 -17.025 -32.993 1.00 89.12 71 THR A CA 1
ATOM 597 C C . THR A 1 71 ? 19.526 -16.816 -31.548 1.00 89.12 71 THR A C 1
ATOM 599 O O . THR A 1 71 ? 18.731 -17.012 -30.627 1.00 89.12 71 THR A O 1
ATOM 602 N N . TRP A 1 72 ? 20.746 -16.309 -31.352 1.00 89.88 72 TRP A N 1
ATOM 603 C CA . TRP A 1 72 ? 21.292 -15.991 -30.033 1.00 89.88 72 TRP A CA 1
ATOM 604 C C . TRP A 1 72 ? 20.439 -14.951 -29.298 1.00 89.88 72 TRP A C 1
ATOM 606 O O . TRP A 1 72 ? 20.089 -15.144 -28.136 1.00 89.88 72 TRP A O 1
ATOM 616 N N . SER A 1 73 ? 20.007 -13.881 -29.977 1.00 86.56 73 SER A N 1
ATOM 617 C CA . SER A 1 73 ? 19.178 -12.838 -29.353 1.00 86.56 73 SER A CA 1
ATOM 618 C C . SER A 1 73 ? 17.807 -13.359 -28.903 1.00 86.56 73 SER A C 1
ATOM 620 O O . SER A 1 73 ? 17.286 -12.945 -27.864 1.00 86.56 73 SER A O 1
ATOM 622 N N . ALA A 1 74 ? 17.204 -14.276 -29.666 1.00 86.56 74 ALA A N 1
ATOM 623 C CA . ALA A 1 74 ? 15.942 -14.911 -29.305 1.00 86.56 74 ALA A CA 1
ATOM 624 C C . ALA A 1 74 ? 16.110 -15.887 -28.133 1.00 86.56 74 ALA A C 1
ATOM 626 O O . ALA A 1 74 ? 15.250 -15.949 -27.253 1.00 86.56 74 ALA A O 1
ATOM 627 N N . GLU A 1 75 ? 17.215 -16.625 -28.093 1.00 87.44 75 GLU A N 1
ATOM 628 C CA . GLU A 1 75 ? 17.543 -17.520 -26.989 1.00 87.44 75 GLU A CA 1
ATOM 629 C C . GLU A 1 75 ? 17.831 -16.764 -25.691 1.00 87.44 75 GLU A C 1
ATOM 631 O O . GLU A 1 75 ? 17.215 -17.070 -24.671 1.00 87.44 75 GLU A O 1
ATOM 636 N N . MET A 1 76 ? 18.668 -15.726 -25.734 1.00 86.69 76 MET A N 1
ATOM 637 C CA . MET A 1 76 ? 18.958 -14.890 -24.566 1.00 86.69 76 MET A CA 1
ATOM 638 C C . MET A 1 76 ? 17.689 -14.271 -23.994 1.00 86.69 76 MET A C 1
ATOM 640 O O . MET A 1 76 ? 17.461 -14.346 -22.792 1.00 86.69 76 MET A O 1
ATOM 644 N N . ARG A 1 77 ? 16.782 -13.765 -24.838 1.00 83.00 77 ARG A N 1
ATOM 645 C CA . ARG A 1 77 ? 15.477 -13.275 -24.364 1.00 83.00 77 ARG A CA 1
ATOM 646 C C . ARG A 1 77 ? 14.618 -14.355 -23.716 1.00 83.00 77 ARG A C 1
ATOM 648 O O . ARG A 1 77 ? 13.867 -14.035 -22.803 1.00 83.00 77 ARG A O 1
ATOM 655 N N . ARG A 1 78 ? 14.683 -15.606 -24.181 1.00 80.38 78 ARG A N 1
ATOM 656 C CA . ARG A 1 78 ? 13.965 -16.719 -23.538 1.00 80.38 78 ARG A CA 1
ATOM 657 C C . ARG A 1 78 ? 14.571 -17.060 -22.181 1.00 80.38 78 ARG A C 1
ATOM 659 O O . ARG A 1 78 ? 13.813 -17.218 -21.236 1.00 80.38 78 ARG A O 1
ATOM 666 N N . ARG A 1 79 ? 15.902 -17.092 -22.072 1.00 82.50 79 ARG A N 1
ATOM 667 C CA . ARG A 1 79 ? 16.619 -17.351 -20.810 1.00 82.50 79 ARG A CA 1
ATOM 668 C C . ARG A 1 79 ? 16.479 -16.211 -19.795 1.00 82.50 79 ARG A C 1
ATOM 670 O O . ARG A 1 79 ? 16.418 -16.465 -18.603 1.00 82.50 79 ARG A O 1
ATOM 677 N N . MET A 1 80 ? 16.406 -14.965 -20.264 1.00 77.75 80 MET A N 1
ATOM 678 C CA . MET A 1 80 ? 16.245 -13.777 -19.417 1.00 77.75 80 MET A CA 1
ATOM 679 C C . MET A 1 80 ? 14.794 -13.505 -19.009 1.00 77.75 80 MET A C 1
ATOM 681 O O . MET A 1 80 ? 14.565 -12.641 -18.164 1.00 77.75 80 MET A O 1
ATOM 685 N N . LYS A 1 81 ? 13.797 -14.184 -19.598 1.00 68.19 81 LYS A N 1
ATOM 686 C CA . LYS A 1 81 ? 12.427 -14.095 -19.086 1.00 68.19 81 LYS A CA 1
ATOM 687 C C . LYS A 1 81 ? 12.405 -14.775 -17.715 1.00 68.19 81 LYS A C 1
ATOM 689 O O . LYS A 1 81 ? 12.691 -15.969 -17.664 1.00 68.19 81 LYS A O 1
ATOM 694 N N . PRO A 1 82 ? 12.063 -14.062 -16.628 1.00 60.66 82 PRO A N 1
ATOM 695 C CA . PRO A 1 82 ? 11.960 -14.694 -15.323 1.00 60.66 82 PRO A CA 1
ATOM 696 C C . PRO A 1 82 ? 10.926 -15.821 -15.409 1.00 60.66 82 PRO A C 1
ATOM 698 O O . PRO A 1 82 ? 9.767 -15.587 -15.768 1.00 60.66 82 PRO A O 1
ATOM 701 N N . ALA A 1 83 ? 11.369 -17.052 -15.150 1.00 54.41 83 ALA A N 1
ATOM 702 C CA . ALA A 1 83 ? 10.482 -18.199 -15.047 1.00 54.41 83 ALA A CA 1
ATOM 703 C C . ALA A 1 83 ? 9.449 -17.902 -13.945 1.00 54.41 83 ALA A C 1
ATOM 705 O O . ALA A 1 83 ? 9.823 -17.524 -12.839 1.00 54.41 83 ALA A O 1
ATOM 706 N N . GLY A 1 84 ? 8.155 -17.993 -14.268 1.00 63.50 84 GLY A N 1
ATOM 707 C CA . GLY A 1 84 ? 7.073 -17.714 -13.313 1.00 63.50 84 GLY A CA 1
ATOM 708 C C . GLY A 1 84 ? 6.570 -16.265 -13.257 1.00 63.50 84 GLY A C 1
ATOM 709 O O . GLY A 1 84 ? 5.866 -15.905 -12.316 1.00 63.50 84 GLY A O 1
ATOM 710 N N . ALA A 1 85 ? 6.879 -15.411 -14.240 1.00 68.25 85 ALA A N 1
ATOM 711 C CA . ALA A 1 85 ? 6.280 -14.077 -14.297 1.00 68.25 85 ALA A CA 1
ATOM 712 C C . ALA A 1 85 ? 4.747 -14.152 -14.450 1.00 68.25 85 ALA A C 1
ATOM 714 O O . ALA A 1 85 ? 4.240 -14.532 -15.507 1.00 68.25 85 ALA A O 1
ATOM 715 N N . VAL A 1 86 ? 4.013 -13.752 -13.406 1.00 75.88 86 VAL A N 1
ATOM 716 C CA . VAL A 1 86 ? 2.545 -13.648 -13.430 1.00 75.88 86 VAL A CA 1
ATOM 717 C C . VAL A 1 86 ? 2.131 -12.699 -14.563 1.00 75.88 86 VAL A C 1
ATOM 719 O O . VAL A 1 86 ? 2.615 -11.557 -14.598 1.00 75.88 86 VAL A O 1
ATOM 722 N N . PRO A 1 87 ? 1.268 -13.131 -15.503 1.00 82.12 87 PRO A N 1
ATOM 723 C CA . PRO A 1 87 ? 0.891 -12.298 -16.635 1.00 82.12 87 PRO A CA 1
ATOM 724 C C . PRO A 1 87 ? 0.113 -11.062 -16.169 1.00 82.12 87 PRO A C 1
ATOM 726 O O . PRO A 1 87 ? -0.586 -11.086 -15.158 1.00 82.12 87 PRO A O 1
ATOM 729 N N . LEU A 1 88 ? 0.221 -9.966 -16.929 1.00 80.19 88 LEU A N 1
ATOM 730 C CA . LEU A 1 88 ? -0.347 -8.666 -16.553 1.00 80.19 88 LEU A CA 1
ATOM 731 C C . LEU A 1 88 ? -1.852 -8.739 -16.257 1.00 80.19 88 LEU A C 1
ATOM 733 O O . LEU A 1 88 ? -2.307 -8.173 -15.270 1.00 80.19 88 LEU A O 1
ATOM 737 N N . TRP A 1 89 ? -2.608 -9.471 -17.080 1.00 81.19 89 TRP A N 1
ATOM 738 C CA . TRP A 1 89 ? -4.049 -9.652 -16.896 1.00 81.19 89 TRP A CA 1
ATOM 739 C C . TRP A 1 89 ? -4.377 -10.366 -15.579 1.00 81.19 89 TRP A C 1
ATOM 741 O O . TRP A 1 89 ? -5.332 -9.983 -14.914 1.00 81.19 89 TRP A O 1
ATOM 751 N N . ALA A 1 90 ? -3.562 -11.338 -15.153 1.00 85.81 90 ALA A N 1
ATOM 752 C CA . ALA A 1 90 ? -3.768 -12.042 -13.890 1.00 85.81 90 ALA A CA 1
ATOM 753 C C . ALA A 1 90 ? -3.486 -11.120 -12.699 1.00 85.81 90 ALA A C 1
ATOM 755 O O . ALA A 1 90 ? -4.243 -11.130 -11.734 1.00 85.81 90 ALA A O 1
ATOM 756 N N . LYS A 1 91 ? -2.460 -10.257 -12.794 1.00 82.12 91 LYS A N 1
ATOM 757 C CA . LYS A 1 91 ? -2.217 -9.203 -11.793 1.00 82.12 91 LYS A CA 1
ATOM 758 C C . LYS A 1 91 ? -3.405 -8.240 -11.694 1.00 82.12 91 LYS A C 1
ATOM 760 O O . LYS A 1 91 ? -3.812 -7.908 -10.589 1.00 82.12 91 LYS A O 1
ATOM 765 N N . VAL A 1 92 ? -3.971 -7.815 -12.829 1.00 83.44 92 VAL A N 1
ATOM 766 C CA . VAL A 1 92 ? -5.144 -6.919 -12.869 1.00 83.44 92 VAL A CA 1
ATOM 767 C C . VAL A 1 92 ? -6.382 -7.589 -12.272 1.00 83.44 92 VAL A C 1
ATOM 769 O O . VAL A 1 92 ? -7.055 -6.969 -11.456 1.00 83.44 92 VAL A O 1
ATOM 772 N N . LEU A 1 93 ? -6.667 -8.843 -12.635 1.00 88.12 93 LEU A N 1
ATOM 773 C CA . LEU A 1 93 ? -7.800 -9.588 -12.079 1.00 88.12 93 LEU A CA 1
ATOM 774 C C . LEU A 1 93 ? -7.652 -9.813 -10.574 1.00 88.12 93 LEU A C 1
ATOM 776 O O . LEU A 1 93 ? -8.606 -9.580 -9.842 1.00 88.12 93 LEU A O 1
ATOM 780 N N . ALA A 1 94 ? -6.464 -10.204 -10.105 1.00 85.88 94 ALA A N 1
ATOM 781 C CA . ALA A 1 94 ? -6.194 -10.352 -8.677 1.00 85.88 94 ALA A CA 1
ATOM 78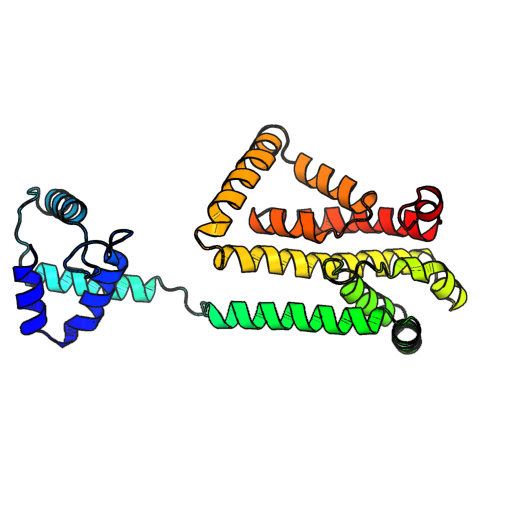2 C C . ALA A 1 94 ? -6.397 -9.029 -7.927 1.00 85.88 94 ALA A C 1
ATOM 784 O O . ALA A 1 94 ? -6.973 -9.014 -6.843 1.00 85.88 94 ALA A O 1
ATOM 785 N N . LEU A 1 95 ? -5.983 -7.910 -8.530 1.00 83.19 95 LEU A N 1
ATOM 786 C CA . LEU A 1 95 ? -6.184 -6.583 -7.959 1.00 83.19 95 LEU A CA 1
ATOM 787 C C . LEU A 1 95 ? -7.661 -6.205 -7.871 1.00 83.19 95 LEU A C 1
ATOM 789 O O . LEU A 1 95 ? -8.117 -5.737 -6.834 1.00 83.19 95 LEU A O 1
ATOM 793 N N . ALA A 1 96 ? -8.405 -6.422 -8.955 1.00 85.88 96 ALA A N 1
ATOM 794 C CA . ALA A 1 96 ? -9.833 -6.149 -9.005 1.00 85.88 96 ALA A CA 1
ATOM 795 C C . ALA A 1 96 ? -10.603 -7.023 -8.004 1.00 85.88 96 ALA A C 1
ATOM 797 O O . ALA A 1 96 ? -11.482 -6.516 -7.315 1.00 85.88 96 ALA A O 1
ATOM 798 N N . ALA A 1 97 ? -10.237 -8.302 -7.877 1.00 87.44 97 ALA A N 1
ATOM 799 C CA . ALA A 1 97 ? -10.822 -9.222 -6.907 1.00 87.44 97 ALA A CA 1
ATOM 800 C C . ALA A 1 97 ? -10.528 -8.799 -5.462 1.00 87.44 97 ALA A C 1
ATOM 802 O O . ALA A 1 97 ? -11.443 -8.802 -4.646 1.00 87.44 97 ALA A O 1
ATOM 803 N N . LEU A 1 98 ? -9.291 -8.383 -5.157 1.00 83.19 98 LEU A N 1
ATOM 804 C CA . LEU A 1 98 ? -8.928 -7.859 -3.838 1.00 83.19 98 LEU A CA 1
ATOM 805 C C . LEU A 1 98 ? -9.757 -6.618 -3.495 1.00 83.19 98 LEU A C 1
ATOM 807 O O . LEU A 1 98 ? -10.375 -6.576 -2.440 1.00 83.19 98 LEU A O 1
ATOM 811 N N . VAL A 1 99 ? -9.824 -5.639 -4.402 1.00 81.62 99 VAL A N 1
ATOM 812 C CA . VAL A 1 99 ? -10.619 -4.420 -4.189 1.00 81.62 99 VAL A CA 1
ATOM 813 C C . VAL A 1 99 ? -12.097 -4.760 -4.003 1.00 81.62 99 VAL A C 1
ATOM 815 O O . VAL A 1 99 ? -12.707 -4.283 -3.053 1.00 81.62 99 VAL A O 1
ATOM 818 N N . ALA A 1 100 ? -12.671 -5.612 -4.856 1.00 84.69 100 ALA A N 1
ATOM 819 C CA . ALA A 1 100 ? -14.071 -6.018 -4.754 1.00 84.69 100 ALA A CA 1
ATOM 820 C C . ALA A 1 100 ? -14.374 -6.754 -3.440 1.00 84.69 100 ALA A C 1
ATOM 822 O O . ALA A 1 100 ? -15.381 -6.460 -2.799 1.00 84.69 100 ALA A O 1
ATOM 823 N N . PHE A 1 101 ? -13.493 -7.667 -3.019 1.00 83.75 101 PHE A N 1
ATOM 824 C CA . PHE A 1 101 ? -13.606 -8.362 -1.739 1.00 83.75 101 PHE A CA 1
ATOM 825 C C . PHE A 1 101 ? -13.580 -7.374 -0.576 1.00 83.75 101 PHE A C 1
ATOM 827 O O . PHE A 1 101 ? -14.451 -7.432 0.287 1.00 83.75 101 PHE A O 1
ATOM 834 N N . THR A 1 102 ? -12.640 -6.428 -0.579 1.00 77.12 102 THR A N 1
ATOM 835 C CA . THR A 1 102 ? -12.536 -5.451 0.503 1.00 77.12 102 THR A CA 1
ATOM 836 C C . THR A 1 102 ? -13.729 -4.502 0.546 1.00 77.12 102 THR A C 1
ATOM 838 O O . THR A 1 102 ? -14.197 -4.187 1.636 1.00 77.12 102 THR A O 1
ATOM 841 N N . VAL A 1 103 ? -14.268 -4.090 -0.607 1.00 81.31 103 VAL A N 1
ATOM 842 C CA . VAL A 1 103 ? -15.513 -3.303 -0.680 1.00 81.31 103 VAL A CA 1
ATOM 843 C C . VAL A 1 103 ? -16.678 -4.087 -0.090 1.00 81.31 103 VAL A C 1
ATOM 845 O O . VAL A 1 103 ? -17.379 -3.585 0.783 1.00 81.31 103 VAL A O 1
ATOM 848 N N . TRP A 1 104 ? -16.871 -5.327 -0.537 1.00 83.25 104 TRP A N 1
ATOM 849 C CA . TRP A 1 104 ? -17.945 -6.190 -0.053 1.00 83.25 104 TRP A CA 1
ATOM 850 C C . TRP A 1 104 ? -17.851 -6.429 1.460 1.00 83.25 104 TRP A C 1
ATOM 852 O O . TRP A 1 104 ? -18.851 -6.311 2.169 1.00 83.25 104 TRP A O 1
ATOM 862 N N . ALA A 1 105 ? -16.645 -6.710 1.955 1.00 77.38 105 ALA A N 1
ATOM 863 C CA . ALA A 1 105 ? -16.394 -6.957 3.366 1.00 77.38 105 ALA A CA 1
ATOM 864 C C . ALA A 1 105 ? -16.613 -5.691 4.210 1.00 77.38 105 ALA A C 1
ATOM 866 O O . ALA A 1 105 ? -17.217 -5.778 5.273 1.00 77.38 105 ALA A O 1
ATOM 867 N N . ASN A 1 106 ? -16.214 -4.512 3.719 1.00 75.00 106 ASN A N 1
ATOM 868 C CA . ASN A 1 106 ? -16.452 -3.239 4.406 1.00 75.00 106 ASN A CA 1
ATOM 869 C C . ASN A 1 106 ? -17.934 -2.865 4.471 1.00 75.00 106 ASN A C 1
ATOM 871 O O . ASN A 1 106 ? -18.408 -2.447 5.521 1.00 75.00 106 ASN A O 1
ATOM 875 N N . VAL A 1 107 ? -18.691 -3.057 3.386 1.00 75.75 107 VAL A N 1
ATOM 876 C CA . VAL A 1 107 ? -20.144 -2.808 3.388 1.00 75.75 107 VAL A CA 1
ATOM 877 C C . VAL A 1 107 ? -20.857 -3.709 4.400 1.00 75.75 107 VAL A C 1
ATOM 879 O O . VAL A 1 107 ? -21.809 -3.276 5.038 1.00 75.75 107 VAL A O 1
ATOM 882 N N . ARG A 1 108 ? -20.387 -4.949 4.580 1.00 73.31 108 ARG A N 1
ATOM 883 C CA . ARG A 1 108 ? -20.896 -5.869 5.609 1.00 73.31 108 ARG A CA 1
ATOM 884 C C . ARG A 1 108 ? -20.457 -5.476 7.019 1.00 73.31 108 ARG A C 1
ATOM 886 O O . ARG A 1 108 ? -21.266 -5.549 7.931 1.00 73.31 108 ARG A O 1
ATOM 893 N N . ALA A 1 109 ? -19.206 -5.058 7.190 1.00 67.12 109 ALA A N 1
ATOM 894 C CA . ALA A 1 109 ? -18.651 -4.651 8.480 1.00 67.12 109 ALA A CA 1
ATOM 895 C C . ALA A 1 109 ? -19.168 -3.286 8.970 1.00 67.12 109 ALA A C 1
ATOM 897 O O . ALA A 1 109 ? -19.039 -2.979 10.150 1.00 67.12 109 ALA A O 1
ATOM 898 N N . ALA A 1 110 ? -19.756 -2.472 8.089 1.00 66.38 110 ALA A N 1
ATOM 899 C CA . ALA A 1 110 ? -20.443 -1.241 8.475 1.00 66.38 110 ALA A CA 1
ATOM 900 C C . ALA A 1 110 ? -21.691 -1.508 9.338 1.00 66.38 110 ALA A C 1
ATOM 902 O O . ALA A 1 110 ? -22.144 -0.611 10.048 1.00 66.38 110 ALA A O 1
ATOM 903 N N . ASP A 1 111 ? -22.234 -2.726 9.292 1.00 70.06 111 ASP A N 1
ATOM 904 C CA . ASP A 1 111 ? -23.302 -3.157 10.181 1.00 70.06 111 ASP A CA 1
ATOM 905 C C . ASP A 1 111 ? -22.710 -3.647 11.512 1.00 70.06 111 ASP A C 1
ATOM 907 O O . ASP A 1 111 ? -21.962 -4.631 11.560 1.00 70.06 111 ASP A O 1
ATOM 911 N N . PHE A 1 112 ? -23.038 -2.951 12.605 1.00 67.94 112 PHE A N 1
ATOM 912 C CA . PHE A 1 112 ? -22.555 -3.289 13.945 1.00 67.94 112 PHE A CA 1
ATOM 913 C C . PHE A 1 112 ? -22.927 -4.722 14.344 1.00 67.94 112 PHE A C 1
ATOM 915 O O . PHE A 1 112 ? -22.141 -5.387 15.020 1.00 67.94 112 PHE A O 1
ATOM 922 N N . GLU A 1 113 ? -24.077 -5.228 13.888 1.00 73.50 113 GLU A N 1
ATOM 923 C CA . GLU A 1 113 ? -24.525 -6.578 14.234 1.00 73.50 113 GLU A CA 1
ATOM 924 C C . GLU A 1 113 ? -23.599 -7.648 13.634 1.00 73.50 113 GLU A C 1
ATOM 926 O O . GLU A 1 113 ? -23.265 -8.625 14.300 1.00 73.50 113 GLU A O 1
ATOM 931 N N . ALA A 1 114 ? -23.071 -7.420 12.426 1.00 70.81 114 ALA A N 1
ATOM 932 C CA . ALA A 1 114 ? -22.124 -8.332 11.783 1.00 70.81 114 ALA A CA 1
ATOM 933 C C . ALA A 1 114 ? -20.758 -8.354 12.492 1.00 70.81 114 ALA A C 1
ATOM 935 O O . ALA A 1 114 ? -20.132 -9.411 12.646 1.00 70.81 114 ALA A O 1
ATOM 936 N N . VAL A 1 115 ? -20.288 -7.187 12.950 1.00 71.19 115 VAL A N 1
ATOM 937 C CA . VAL A 1 115 ? -19.063 -7.086 13.760 1.00 71.19 115 VAL A CA 1
ATOM 938 C C . VAL A 1 115 ? -19.270 -7.798 15.093 1.00 71.19 115 VAL A C 1
ATOM 940 O O . VAL A 1 115 ? -18.427 -8.599 15.499 1.00 71.19 115 VAL A O 1
ATOM 943 N N . ARG A 1 116 ? -20.413 -7.569 15.742 1.00 74.12 116 ARG A N 1
ATOM 944 C CA . ARG A 1 116 ? -20.772 -8.195 17.013 1.00 74.12 116 ARG A CA 1
ATOM 945 C C . ARG A 1 116 ? -20.857 -9.715 16.902 1.00 74.12 116 ARG A C 1
ATOM 947 O O . ARG A 1 116 ? -20.278 -10.388 17.746 1.00 74.12 116 ARG A O 1
ATOM 954 N N . GLU A 1 117 ? -21.505 -10.260 15.875 1.00 77.25 117 GLU A N 1
ATOM 955 C CA . GLU A 1 117 ? -21.615 -11.711 15.654 1.00 77.25 117 GLU A CA 1
ATOM 956 C C . GLU A 1 117 ? -20.231 -12.360 15.482 1.00 77.25 117 GLU A C 1
ATOM 958 O O . GLU A 1 117 ? -19.911 -13.366 16.120 1.00 77.25 117 GLU A O 1
ATOM 963 N N . THR A 1 118 ? -19.361 -11.725 14.690 1.00 74.00 118 THR A N 1
ATOM 964 C CA . THR A 1 118 ? -17.989 -12.199 14.447 1.00 74.00 118 THR A CA 1
ATOM 965 C C . THR A 1 118 ? -17.143 -12.174 15.724 1.00 74.00 118 THR A C 1
ATOM 967 O O . THR A 1 118 ? -16.393 -13.112 16.008 1.00 74.00 118 THR A O 1
ATOM 970 N N . VAL A 1 119 ? -17.255 -11.102 16.512 1.00 79.75 119 VAL A N 1
ATOM 971 C CA . VAL A 1 119 ? -16.508 -10.923 17.764 1.00 79.75 119 VAL A CA 1
ATOM 972 C C . VAL A 1 119 ? -17.047 -11.834 18.872 1.00 79.75 119 VAL A C 1
ATOM 974 O O . VAL A 1 119 ? -16.254 -12.425 19.603 1.00 79.75 119 VAL A O 1
ATOM 977 N N . ALA A 1 120 ? -18.364 -12.021 18.968 1.00 76.12 120 ALA A N 1
ATOM 978 C CA . ALA A 1 120 ? -18.993 -12.892 19.960 1.00 76.12 120 ALA A CA 1
ATOM 979 C C . ALA A 1 120 ? -18.621 -14.371 19.764 1.00 76.12 120 ALA A C 1
ATOM 981 O O . ALA A 1 120 ? -18.461 -15.095 20.744 1.00 76.12 120 ALA A O 1
ATOM 982 N N . GLY A 1 121 ? -18.444 -14.817 18.515 1.00 78.38 121 GLY A N 1
ATOM 983 C CA . GLY A 1 121 ? -18.059 -16.199 18.210 1.00 78.38 121 GLY A CA 1
ATOM 984 C C . GLY A 1 121 ? -16.559 -16.494 18.328 1.00 78.38 121 GLY A C 1
ATOM 985 O O . GLY A 1 121 ? -16.185 -17.621 18.645 1.00 78.38 121 GLY A O 1
ATOM 986 N N . ALA A 1 122 ? -15.692 -15.507 18.065 1.00 85.69 122 ALA A N 1
ATOM 987 C CA . ALA A 1 122 ? -14.247 -15.725 17.901 1.00 85.69 122 ALA A CA 1
ATOM 988 C C . ALA A 1 122 ? -13.343 -14.860 18.804 1.00 85.69 122 ALA A C 1
ATOM 990 O O . ALA A 1 122 ? -12.115 -14.915 18.680 1.00 85.69 122 ALA A O 1
ATOM 991 N N . GLY A 1 123 ? -13.906 -14.046 19.701 1.00 90.62 123 GLY A N 1
ATOM 992 C CA . GLY A 1 123 ? -13.143 -13.240 20.655 1.00 90.62 123 GLY A CA 1
ATOM 993 C C . GLY A 1 123 ? -12.175 -12.257 19.977 1.00 90.62 123 GLY A C 1
ATOM 994 O O . GLY A 1 123 ? -12.499 -11.614 18.975 1.00 90.62 123 GLY A O 1
ATOM 995 N N . TYR A 1 124 ? -10.942 -12.176 20.492 1.00 91.94 124 TYR A N 1
ATOM 996 C CA . TYR A 1 124 ? -9.875 -11.332 19.930 1.00 91.94 124 TYR A CA 1
ATOM 997 C C . TYR A 1 124 ? -9.493 -11.699 18.492 1.00 91.94 124 TYR A C 1
ATOM 999 O O . TYR A 1 124 ? -9.081 -10.829 17.727 1.00 91.94 124 TYR A O 1
ATOM 1007 N N . THR A 1 125 ? -9.647 -12.961 18.084 1.00 91.81 125 THR A N 1
ATOM 1008 C CA . THR A 1 125 ? -9.398 -13.364 16.694 1.00 91.81 125 THR A CA 1
ATOM 1009 C C . THR A 1 125 ? -10.442 -12.761 15.759 1.00 91.81 125 THR A C 1
ATOM 1011 O O . THR A 1 125 ? -10.083 -12.232 14.708 1.00 91.81 125 THR A O 1
ATOM 1014 N N . GLY A 1 126 ? -11.716 -12.773 16.163 1.00 89.19 126 GLY A N 1
ATOM 1015 C CA . GLY A 1 126 ? -12.790 -12.099 15.432 1.00 89.19 126 GLY A CA 1
ATOM 1016 C C . GLY A 1 126 ? -12.540 -10.596 15.324 1.00 89.19 126 GLY A C 1
ATOM 1017 O O . GLY A 1 126 ? -12.616 -10.035 14.232 1.00 89.19 126 GLY A O 1
ATOM 1018 N N . LEU A 1 127 ? -12.133 -9.970 16.433 1.00 90.94 127 LEU A N 1
ATOM 1019 C CA . LEU A 1 127 ? -11.771 -8.552 16.472 1.00 90.94 127 LEU A CA 1
ATOM 1020 C C . LEU A 1 127 ? -10.597 -8.218 15.539 1.00 90.94 127 LEU A C 1
ATOM 1022 O O . LEU A 1 127 ? -10.657 -7.219 14.828 1.00 90.94 127 LEU A O 1
ATOM 1026 N N . PHE A 1 128 ? -9.553 -9.051 15.507 1.00 92.44 128 PHE A N 1
ATOM 1027 C CA . PHE A 1 128 ? -8.411 -8.878 14.605 1.00 92.44 128 PHE A CA 1
ATOM 1028 C C . PHE A 1 128 ? -8.827 -8.964 13.133 1.00 92.44 128 PHE A C 1
ATOM 1030 O O . PHE A 1 128 ? -8.439 -8.129 12.322 1.00 92.44 128 PHE A O 1
ATOM 1037 N N . LEU A 1 129 ? -9.627 -9.965 12.761 1.00 88.12 129 LEU A N 1
ATOM 1038 C CA . LEU A 1 129 ? -10.071 -10.128 11.374 1.00 88.12 129 LEU A CA 1
ATOM 1039 C C . LEU A 1 129 ? -10.978 -8.976 10.936 1.00 88.12 129 LEU A C 1
ATOM 1041 O O . LEU A 1 129 ? -10.807 -8.437 9.841 1.00 88.12 129 LEU A O 1
ATOM 1045 N N . ALA A 1 130 ? -11.896 -8.560 11.807 1.00 86.31 130 ALA A N 1
ATOM 1046 C CA . ALA A 1 130 ? -12.753 -7.414 11.555 1.00 86.31 130 ALA A CA 1
ATOM 1047 C C . ALA A 1 130 ? -11.931 -6.117 11.429 1.00 86.31 130 ALA A C 1
ATOM 1049 O O . ALA A 1 130 ? -12.193 -5.307 10.537 1.00 86.31 130 ALA A O 1
ATOM 1050 N N . SER A 1 131 ? -10.884 -5.944 12.245 1.00 89.81 131 SER A N 1
ATOM 1051 C CA . SER A 1 131 ? -10.002 -4.775 12.174 1.00 89.81 131 SER A CA 1
ATOM 1052 C C . SER A 1 131 ? -9.077 -4.781 10.952 1.00 89.81 131 SER A C 1
ATOM 1054 O O . SER A 1 131 ? -8.750 -3.705 10.468 1.00 89.81 131 SER A O 1
ATOM 1056 N N . VAL A 1 132 ? -8.715 -5.938 10.382 1.00 88.75 132 VAL A N 1
ATOM 1057 C CA . VAL A 1 132 ? -8.030 -6.019 9.070 1.00 88.75 132 VAL A CA 1
ATOM 1058 C C . VAL A 1 132 ? -8.925 -5.527 7.938 1.00 88.75 132 VAL A C 1
ATOM 1060 O O . VAL A 1 132 ? -8.474 -4.772 7.077 1.00 88.75 132 VAL A O 1
ATOM 1063 N N . VAL A 1 133 ? -10.193 -5.940 7.938 1.00 83.31 133 VAL A N 1
ATOM 1064 C CA . VAL A 1 133 ? -11.166 -5.530 6.914 1.00 83.31 133 VAL A CA 1
ATOM 1065 C C . VAL A 1 133 ? -11.453 -4.032 7.004 1.00 83.31 133 VAL A C 1
ATOM 1067 O O . VAL A 1 133 ? -11.365 -3.340 5.990 1.00 83.31 133 VAL A O 1
ATOM 1070 N N . SER A 1 134 ? -11.738 -3.543 8.216 1.00 82.06 134 SER A N 1
ATOM 1071 C CA . SER A 1 134 ? -11.938 -2.117 8.517 1.00 82.06 134 SER A CA 1
ATOM 1072 C C . SER A 1 134 ? -10.663 -1.302 8.278 1.00 82.06 134 SER A C 1
ATOM 1074 O O . SER A 1 134 ? -10.725 -0.173 7.814 1.00 82.06 134 SER A O 1
ATOM 1076 N N . GLY A 1 135 ? -9.492 -1.894 8.522 1.00 82.50 135 GLY A N 1
ATOM 1077 C CA . GLY A 1 135 ? -8.190 -1.264 8.340 1.00 82.50 135 GLY A CA 1
ATOM 1078 C C . GLY A 1 135 ? -7.923 -0.773 6.927 1.00 82.50 135 GLY A C 1
ATOM 1079 O O . GLY A 1 135 ? -7.187 0.193 6.781 1.00 82.50 135 GLY A O 1
ATOM 1080 N N . PHE A 1 136 ? -8.538 -1.391 5.910 1.00 81.38 136 PHE A N 1
ATOM 1081 C CA . PHE A 1 136 ? -8.422 -0.954 4.520 1.00 81.38 136 PHE A CA 1
ATOM 1082 C C . PHE A 1 136 ? -9.357 0.228 4.210 1.00 81.38 136 PHE A C 1
ATOM 1084 O O . PHE A 1 136 ? -10.344 0.114 3.472 1.00 81.38 136 PHE A O 1
ATOM 1091 N N . ASN A 1 137 ? -9.035 1.385 4.781 1.00 73.62 137 ASN A N 1
ATOM 1092 C CA . ASN A 1 137 ? -9.936 2.535 4.906 1.00 73.62 137 ASN A CA 1
ATOM 1093 C C . ASN A 1 137 ? -10.206 3.287 3.586 1.00 73.62 137 ASN A C 1
ATOM 1095 O O . ASN A 1 137 ? -11.036 4.195 3.548 1.00 73.62 137 ASN A O 1
ATOM 1099 N N . LEU A 1 138 ? -9.535 2.929 2.483 1.00 71.75 138 LEU A N 1
ATOM 1100 C CA . LEU A 1 138 ? -9.691 3.584 1.173 1.00 71.75 138 LEU A CA 1
ATOM 1101 C C . LEU A 1 138 ? -11.119 3.474 0.599 1.00 71.75 138 LEU A C 1
ATOM 1103 O O . LEU A 1 138 ? -11.495 4.262 -0.268 1.00 71.75 138 LEU A O 1
ATOM 1107 N N . VAL A 1 139 ? -11.895 2.482 1.044 1.00 59.84 139 VAL A N 1
ATOM 1108 C CA . VAL A 1 139 ? -13.233 2.184 0.510 1.00 59.84 139 VAL A CA 1
ATOM 1109 C C . VAL A 1 139 ? -14.357 2.611 1.458 1.00 59.84 139 VAL A C 1
ATOM 1111 O O . VAL A 1 139 ? -15.367 3.131 0.989 1.00 59.84 139 VAL A O 1
ATOM 1114 N N . ALA A 1 140 ? -14.190 2.411 2.768 1.00 58.44 140 ALA A N 1
ATOM 1115 C CA . ALA A 1 140 ? -15.123 2.864 3.796 1.00 58.44 140 ALA A CA 1
ATOM 1116 C C . ALA A 1 140 ? -14.334 3.205 5.077 1.00 58.44 140 ALA A C 1
ATOM 1118 O O . ALA A 1 140 ? -13.774 2.303 5.695 1.00 58.44 140 ALA A O 1
ATOM 1119 N N . PRO A 1 141 ? -14.258 4.481 5.484 1.0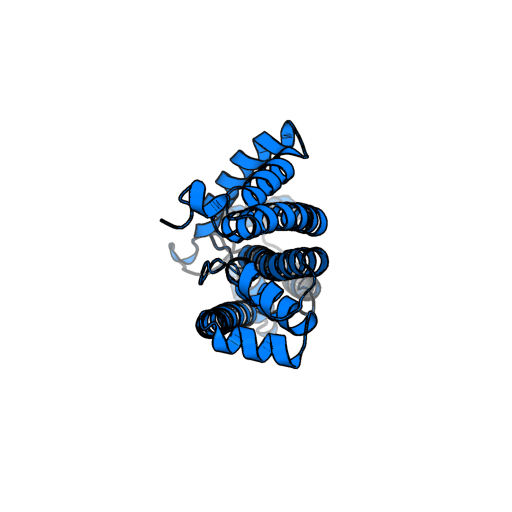0 64.75 141 PRO A N 1
ATOM 1120 C CA . PRO A 1 141 ? -13.445 4.909 6.617 1.00 64.75 141 PRO A CA 1
ATOM 1121 C C . PRO A 1 141 ? -14.243 4.787 7.920 1.00 64.75 141 PRO A C 1
ATOM 1123 O O . PRO A 1 141 ? -14.568 5.791 8.548 1.00 64.75 141 PRO A O 1
ATOM 1126 N N . ILE A 1 142 ? -14.614 3.568 8.312 1.00 70.25 142 ILE A N 1
ATOM 1127 C CA . ILE A 1 142 ? -15.231 3.326 9.623 1.00 70.25 142 ILE A CA 1
ATOM 1128 C C . ILE A 1 142 ? -14.207 2.579 10.475 1.00 70.25 142 ILE A C 1
ATOM 1130 O O . ILE A 1 142 ? -14.099 1.354 10.357 1.00 70.25 142 ILE A O 1
ATOM 1134 N N . PRO A 1 143 ? -13.432 3.282 11.325 1.00 74.06 143 PRO A N 1
ATOM 1135 C CA . PRO A 1 143 ? -12.518 2.631 12.245 1.00 74.06 143 PRO A CA 1
ATOM 1136 C C . PRO A 1 143 ? -13.296 1.747 13.204 1.00 74.06 143 PRO A C 1
ATOM 1138 O O . PRO A 1 143 ? -14.180 2.220 13.919 1.00 74.06 143 PRO A O 1
ATOM 1141 N N . ILE A 1 144 ? -12.897 0.484 13.313 1.00 81.88 144 ILE A N 1
ATOM 1142 C CA . ILE A 1 144 ? -13.497 -0.426 14.291 1.00 81.88 144 ILE A CA 1
ATOM 1143 C C . ILE A 1 144 ? -13.332 0.072 15.742 1.00 81.88 144 ILE A C 1
ATOM 1145 O O . ILE A 1 144 ? -14.107 -0.296 16.618 1.00 81.88 144 ILE A O 1
ATOM 1149 N N . ALA A 1 145 ? -12.359 0.957 15.995 1.00 84.38 145 ALA A N 1
ATOM 1150 C CA . ALA A 1 145 ? -12.173 1.626 17.280 1.00 84.38 145 ALA A CA 1
ATOM 1151 C C . ALA A 1 145 ? -13.347 2.527 17.691 1.00 84.38 145 ALA A C 1
ATOM 1153 O O . ALA A 1 145 ? -13.475 2.834 18.872 1.00 84.38 145 ALA A O 1
ATOM 1154 N N . LEU A 1 146 ? -14.240 2.913 16.773 1.00 83.81 146 LEU A N 1
ATOM 1155 C CA . LEU A 1 146 ? -15.486 3.594 17.141 1.00 83.81 146 LEU A CA 1
ATOM 1156 C C . LEU A 1 146 ? -16.417 2.687 17.962 1.00 83.81 146 LEU A C 1
ATOM 1158 O O . LEU A 1 146 ? -17.178 3.180 18.788 1.00 83.81 146 LEU A O 1
ATOM 1162 N N . PHE A 1 147 ? -16.310 1.365 17.803 1.00 86.00 147 PHE A N 1
ATOM 1163 C CA . PHE A 1 147 ? -17.056 0.385 18.596 1.00 86.00 147 PHE A CA 1
ATOM 1164 C C . PHE A 1 147 ? -16.384 0.059 19.935 1.00 86.00 147 PHE A C 1
ATOM 1166 O O . PHE A 1 147 ? -16.857 -0.810 20.663 1.00 86.00 147 PHE A O 1
ATOM 1173 N N . TYR A 1 148 ? -15.292 0.745 20.287 1.00 88.56 148 TYR A N 1
ATOM 1174 C CA . TYR A 1 148 ? -14.523 0.456 21.494 1.00 88.56 148 TYR A CA 1
ATOM 1175 C C . TYR A 1 148 ? -15.364 0.442 22.787 1.00 88.56 148 TYR A C 1
ATOM 1177 O O . TYR A 1 148 ? -15.243 -0.538 23.522 1.00 88.56 148 TYR A O 1
ATOM 1185 N N . PRO A 1 149 ? -16.264 1.413 23.065 1.00 88.12 149 PRO A N 1
ATOM 1186 C CA . PRO A 1 149 ? -17.118 1.354 24.258 1.00 88.12 149 PRO A CA 1
ATOM 1187 C C . PRO A 1 149 ? -17.980 0.083 24.317 1.00 88.12 149 PRO A C 1
ATOM 1189 O O . PRO A 1 149 ? -18.049 -0.574 25.351 1.00 88.12 149 PRO A O 1
ATOM 1192 N N . LEU A 1 150 ? -18.551 -0.322 23.179 1.00 85.94 150 LEU A N 1
ATOM 1193 C CA . LEU A 1 150 ? -19.405 -1.509 23.064 1.00 85.94 150 LEU A CA 1
ATOM 1194 C C . LEU A 1 150 ? -18.610 -2.813 23.25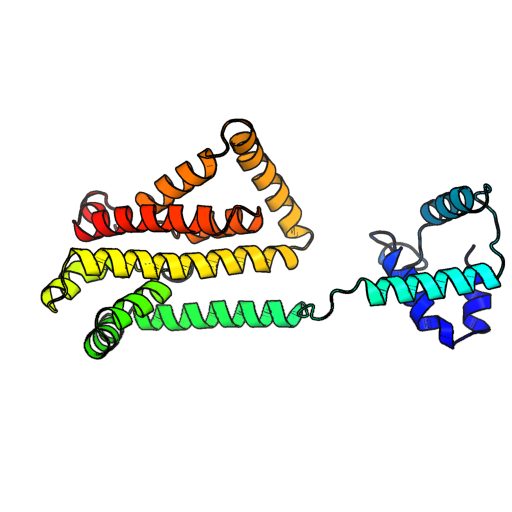3 1.00 85.94 150 LEU A C 1
ATOM 1196 O O . LEU A 1 150 ? -19.118 -3.792 23.802 1.00 85.94 150 LEU A O 1
ATOM 1200 N N . LEU A 1 151 ? -17.340 -2.834 22.833 1.00 88.00 151 LEU A N 1
ATOM 1201 C CA . LEU A 1 151 ? -16.436 -3.962 23.072 1.00 88.00 151 LEU A CA 1
ATOM 1202 C C . LEU A 1 151 ? -16.100 -4.109 24.565 1.00 88.00 151 LEU A C 1
ATOM 1204 O O . LEU A 1 151 ? -16.056 -5.232 25.065 1.00 88.00 151 LEU A O 1
ATOM 1208 N N . MET A 1 152 ? -15.921 -2.998 25.288 1.00 89.81 152 MET A N 1
ATOM 1209 C CA . MET A 1 152 ? -15.697 -3.019 26.742 1.00 89.81 152 MET A CA 1
ATOM 1210 C C . MET A 1 152 ? -16.929 -3.533 27.492 1.00 89.81 152 MET A C 1
ATOM 1212 O O . MET A 1 152 ? -16.799 -4.368 28.384 1.00 89.81 152 MET A O 1
ATOM 1216 N N . GLU A 1 153 ? -18.128 -3.101 27.091 1.00 88.00 153 GLU A N 1
ATOM 1217 C CA . GLU A 1 153 ? -19.392 -3.623 27.634 1.00 88.00 153 GLU A CA 1
ATOM 1218 C C . GLU A 1 153 ? -19.564 -5.126 27.373 1.00 88.00 153 GLU A C 1
ATOM 1220 O O . GLU A 1 153 ? -20.151 -5.840 28.183 1.00 88.00 153 GLU A O 1
ATOM 1225 N N . SER A 1 154 ? -18.996 -5.624 26.273 1.00 84.75 154 SER A N 1
ATOM 1226 C CA . SER A 1 154 ? -18.983 -7.049 25.924 1.00 84.75 154 SER A CA 1
ATOM 1227 C C . SER A 1 154 ? -17.943 -7.866 26.711 1.00 84.75 154 SER A C 1
ATOM 1229 O O . SER A 1 154 ? -17.803 -9.064 26.467 1.00 84.75 154 SER A O 1
ATOM 1231 N N . GLY A 1 155 ? -17.213 -7.245 27.646 1.00 86.38 155 GLY A N 1
ATOM 1232 C CA . GLY A 1 155 ? -16.264 -7.912 28.542 1.00 86.38 155 GLY A CA 1
ATOM 1233 C C . GLY A 1 155 ? -14.833 -8.025 28.012 1.00 86.38 155 GLY A C 1
ATOM 1234 O O . GLY A 1 155 ? -14.047 -8.789 28.567 1.00 86.38 155 GLY A O 1
ATOM 1235 N N . PHE A 1 156 ? -14.476 -7.299 26.949 1.00 90.12 156 PHE A N 1
ATOM 1236 C CA . PHE A 1 156 ? -13.097 -7.266 26.462 1.00 90.12 156 PHE A CA 1
ATOM 1237 C C . PHE A 1 156 ? -12.214 -6.360 27.322 1.00 90.12 156 PHE A C 1
ATOM 1239 O O . PHE A 1 156 ? -12.609 -5.256 27.690 1.00 90.12 156 PHE A O 1
ATOM 1246 N N . ASP A 1 157 ? -10.968 -6.778 27.552 1.00 92.50 157 ASP A N 1
ATOM 1247 C CA . ASP A 1 157 ? -9.998 -5.948 28.263 1.00 92.50 157 ASP A CA 1
ATOM 1248 C C . ASP A 1 157 ? -9.541 -4.742 27.411 1.00 92.50 157 ASP A C 1
ATOM 1250 O O . ASP A 1 157 ? -9.234 -4.917 26.222 1.00 92.50 157 ASP A O 1
ATOM 1254 N N . PRO A 1 158 ? -9.385 -3.540 28.003 1.00 90.94 158 PRO A N 1
ATOM 1255 C CA . PRO A 1 158 ? -8.996 -2.312 27.300 1.00 90.94 158 PRO A CA 1
ATOM 1256 C C . PRO A 1 158 ? -7.719 -2.426 26.457 1.00 90.94 158 PRO A C 1
ATOM 1258 O O . PRO A 1 158 ? -7.703 -2.154 25.253 1.00 90.94 158 PRO A O 1
ATOM 1261 N N . PHE A 1 159 ? -6.623 -2.855 27.088 1.00 92.56 159 PHE A N 1
ATOM 1262 C CA . PHE A 1 159 ? -5.297 -2.830 26.472 1.00 92.56 159 PHE A CA 1
ATOM 1263 C C . PHE A 1 159 ? -5.142 -3.861 25.337 1.00 92.56 159 PHE A C 1
ATOM 1265 O O . PHE A 1 159 ? -4.755 -3.462 24.233 1.00 92.56 159 PHE A O 1
ATOM 1272 N N . PRO A 1 160 ? -5.495 -5.151 25.521 1.00 94.00 160 PRO A N 1
ATOM 1273 C CA . PRO A 1 160 ? -5.454 -6.126 24.432 1.00 94.00 160 PRO A CA 1
ATOM 1274 C C . PRO A 1 160 ? -6.368 -5.749 23.263 1.00 94.00 160 PRO A C 1
ATOM 1276 O O . PRO A 1 160 ? -6.020 -6.008 22.112 1.00 94.00 160 PRO A O 1
ATOM 1279 N N . THR A 1 161 ? -7.503 -5.095 23.528 1.00 93.44 161 THR A N 1
ATOM 1280 C CA . THR A 1 161 ? -8.432 -4.629 22.486 1.00 93.44 161 THR A CA 1
ATOM 1281 C C . THR A 1 161 ? -7.779 -3.584 21.591 1.00 93.44 161 THR A C 1
ATOM 1283 O O . THR A 1 161 ? -7.758 -3.759 20.374 1.00 93.44 161 THR A O 1
ATOM 1286 N N . LEU A 1 162 ? -7.166 -2.546 22.172 1.00 93.81 162 LEU A N 1
ATOM 1287 C CA . LEU A 1 162 ? -6.458 -1.512 21.406 1.00 93.81 162 LEU A CA 1
ATOM 1288 C C . LEU A 1 162 ? -5.323 -2.093 20.561 1.00 93.81 162 LEU A C 1
ATOM 1290 O O . LEU A 1 162 ? -5.201 -1.767 19.380 1.00 93.81 162 LEU A O 1
ATOM 1294 N N . VAL A 1 163 ? -4.514 -2.981 21.145 1.00 94.62 163 VAL A N 1
ATOM 1295 C CA . VAL A 1 163 ? -3.404 -3.630 20.433 1.00 94.62 163 VAL A CA 1
ATOM 1296 C C . VAL A 1 163 ? -3.924 -4.502 19.290 1.00 94.62 163 VAL A C 1
ATOM 1298 O O . VAL A 1 163 ? -3.380 -4.450 18.189 1.00 94.62 163 VAL A O 1
ATOM 1301 N N . THR A 1 164 ? -5.000 -5.257 19.515 1.00 95.31 164 THR A N 1
ATOM 1302 C CA . THR A 1 164 ? -5.620 -6.121 18.496 1.00 95.31 164 THR A CA 1
ATOM 1303 C C . THR A 1 164 ? -6.189 -5.306 17.337 1.00 95.31 164 THR A C 1
ATOM 1305 O O . THR A 1 164 ? -5.990 -5.657 16.171 1.00 95.31 164 THR A O 1
ATOM 1308 N N . ILE A 1 165 ? -6.855 -4.189 17.640 1.00 93.50 165 ILE A N 1
ATOM 1309 C CA . ILE A 1 165 ? -7.369 -3.265 16.628 1.00 93.50 165 ILE A CA 1
ATOM 1310 C C . ILE A 1 165 ? -6.214 -2.671 15.821 1.00 93.50 165 ILE A C 1
ATOM 1312 O O . ILE A 1 165 ? -6.220 -2.779 14.598 1.00 93.50 165 ILE A O 1
ATOM 1316 N N . ALA A 1 166 ? -5.195 -2.113 16.480 1.00 95.06 166 ALA A N 1
ATOM 1317 C CA . ALA A 1 166 ? -4.055 -1.505 15.796 1.00 95.06 166 ALA A CA 1
ATOM 1318 C C . ALA A 1 166 ? -3.282 -2.517 14.931 1.00 95.06 166 ALA A C 1
ATOM 1320 O O . ALA A 1 166 ? -2.888 -2.199 13.806 1.00 95.06 166 ALA A O 1
ATOM 1321 N N . ALA A 1 167 ? -3.096 -3.745 15.424 1.00 95.94 167 ALA A N 1
ATOM 1322 C CA . ALA A 1 167 ? -2.435 -4.817 14.688 1.00 95.94 167 ALA A CA 1
ATOM 1323 C C . ALA A 1 167 ? -3.221 -5.217 13.436 1.00 95.94 167 ALA A C 1
ATOM 1325 O O . ALA A 1 167 ? -2.633 -5.314 12.357 1.00 95.94 167 ALA A O 1
ATOM 1326 N N . GLY A 1 168 ? -4.536 -5.415 13.548 1.00 93.62 168 GLY A N 1
ATOM 1327 C CA . GLY A 1 168 ? -5.335 -5.772 12.381 1.00 93.62 168 GLY A CA 1
ATOM 1328 C C . GLY A 1 168 ? -5.488 -4.611 11.403 1.00 93.62 168 GLY A C 1
ATOM 1329 O O . GLY A 1 168 ? -5.286 -4.823 10.212 1.00 93.62 168 GLY A O 1
ATOM 1330 N N . MET A 1 169 ? -5.655 -3.366 11.867 1.00 92.19 169 MET A N 1
ATOM 1331 C CA . MET A 1 169 ? -5.615 -2.188 10.984 1.00 92.19 169 MET A CA 1
ATOM 1332 C C . MET A 1 169 ? -4.311 -2.109 10.183 1.00 92.19 169 MET A C 1
ATOM 1334 O O . MET A 1 169 ? -4.335 -1.913 8.971 1.00 92.19 169 MET A O 1
ATOM 1338 N N . THR A 1 170 ? -3.178 -2.396 10.828 1.00 95.06 170 THR A N 1
ATOM 1339 C CA . THR A 1 170 ? -1.873 -2.494 10.151 1.00 95.06 170 THR A CA 1
ATOM 1340 C C . THR A 1 170 ? -1.838 -3.635 9.122 1.00 95.06 170 THR A C 1
ATOM 1342 O O . THR A 1 170 ? -1.151 -3.547 8.105 1.00 95.06 170 THR A O 1
ATOM 1345 N N . GLY A 1 171 ? -2.599 -4.711 9.338 1.00 93.69 171 GLY A N 1
ATOM 1346 C CA . GLY A 1 171 ? -2.838 -5.750 8.335 1.00 93.69 171 GLY A CA 1
ATOM 1347 C C . GLY A 1 171 ? -3.624 -5.248 7.115 1.00 93.69 171 GLY A C 1
ATOM 1348 O O . GLY A 1 171 ? -3.323 -5.655 5.993 1.00 93.69 171 GLY A O 1
ATOM 1349 N N . GLY A 1 172 ? -4.568 -4.322 7.296 1.00 90.25 172 GLY A N 1
ATOM 1350 C CA . GLY A 1 172 ? -5.209 -3.587 6.196 1.00 90.25 172 GLY A CA 1
ATOM 1351 C C . GLY A 1 172 ? -4.202 -2.726 5.426 1.00 90.25 172 GLY A C 1
ATOM 1352 O O . GLY A 1 172 ? -4.070 -2.849 4.204 1.00 90.25 172 GLY A O 1
ATOM 1353 N N . ASP A 1 173 ? -3.378 -1.965 6.147 1.00 92.94 173 ASP A N 1
ATOM 1354 C CA . ASP A 1 173 ? -2.292 -1.157 5.577 1.00 92.94 173 ASP A CA 1
ATOM 1355 C C . ASP A 1 173 ? -1.277 -1.996 4.787 1.00 92.94 173 ASP A C 1
ATOM 1357 O O . ASP A 1 173 ? -0.760 -1.574 3.745 1.00 92.94 173 ASP A O 1
ATOM 1361 N N . PHE A 1 174 ? -1.016 -3.225 5.234 1.00 94.38 174 PHE A N 1
ATOM 1362 C CA . PHE A 1 174 ? -0.193 -4.193 4.516 1.00 94.38 174 PHE A CA 1
ATOM 1363 C C . PHE A 1 174 ? -0.779 -4.550 3.141 1.00 94.38 174 PHE A C 1
ATOM 1365 O O . PHE A 1 174 ? -0.038 -4.607 2.152 1.00 94.38 174 PHE A O 1
ATOM 1372 N N . LEU A 1 175 ? -2.102 -4.726 3.034 1.00 90.62 175 LEU A N 1
ATOM 1373 C CA . LEU A 1 175 ? -2.776 -4.922 1.744 1.00 90.62 175 LEU A CA 1
ATOM 1374 C C . LEU A 1 175 ? -2.618 -3.687 0.849 1.00 90.62 175 LEU A C 1
ATOM 1376 O O . LEU A 1 175 ? -2.317 -3.826 -0.340 1.00 90.62 175 LEU A O 1
ATOM 1380 N N . GLY A 1 176 ? -2.729 -2.483 1.420 1.00 90.38 176 GLY A N 1
ATOM 1381 C CA . GLY A 1 176 ? -2.433 -1.220 0.733 1.00 90.38 176 GLY A CA 1
ATOM 1382 C C . GLY A 1 176 ? -0.997 -1.156 0.212 1.00 90.38 176 GLY A C 1
ATOM 1383 O O . GLY A 1 176 ? -0.753 -0.792 -0.942 1.00 90.38 176 GLY A O 1
ATOM 1384 N N . TYR A 1 177 ? -0.027 -1.598 1.009 1.00 92.81 177 TYR A N 1
ATOM 1385 C CA . TYR A 1 177 ? 1.370 -1.675 0.590 1.00 92.81 177 TYR A CA 1
ATOM 1386 C C . TYR A 1 177 ? 1.561 -2.654 -0.582 1.00 92.81 177 TYR A C 1
ATOM 1388 O O . TYR A 1 177 ? 2.229 -2.326 -1.570 1.00 92.81 177 TYR A O 1
ATOM 1396 N N . ILE A 1 178 ? 0.948 -3.844 -0.520 1.00 89.81 178 ILE A N 1
ATOM 1397 C CA . ILE A 1 178 ? 0.975 -4.824 -1.620 1.00 89.81 178 ILE A CA 1
ATOM 1398 C C . ILE A 1 178 ? 0.370 -4.218 -2.890 1.00 89.81 178 ILE A C 1
ATOM 1400 O O . ILE A 1 178 ? 0.975 -4.319 -3.961 1.00 89.81 178 ILE A O 1
ATOM 1404 N N . LEU A 1 179 ? -0.776 -3.545 -2.771 1.00 87.12 179 LEU A N 1
ATOM 1405 C CA . LEU A 1 179 ? -1.447 -2.833 -3.859 1.00 87.12 179 LEU A CA 1
ATOM 1406 C C . LEU A 1 179 ? -0.520 -1.780 -4.494 1.00 87.12 179 LEU A C 1
ATOM 1408 O O . LEU A 1 179 ? -0.357 -1.750 -5.719 1.00 87.12 179 LEU A O 1
ATOM 1412 N N . GLY A 1 180 ? 0.167 -0.965 -3.691 1.00 88.31 180 GLY A N 1
ATOM 1413 C CA . GLY A 1 180 ? 1.142 0.018 -4.182 1.00 88.31 180 GLY A CA 1
ATOM 1414 C C . GLY A 1 180 ? 2.350 -0.608 -4.886 1.00 88.31 180 GLY A C 1
ATOM 1415 O O . GLY A 1 180 ? 2.843 -0.088 -5.891 1.00 88.31 180 GLY A O 1
ATOM 1416 N N . ASN A 1 181 ? 2.811 -1.767 -4.420 1.00 86.94 181 ASN A N 1
ATOM 1417 C CA . ASN A 1 181 ? 3.906 -2.492 -5.059 1.00 86.94 181 ASN A CA 1
ATOM 1418 C C . ASN A 1 181 ? 3.474 -3.150 -6.384 1.00 86.94 181 ASN A C 1
ATOM 1420 O O . ASN A 1 181 ? 4.203 -3.069 -7.372 1.00 86.94 181 ASN A O 1
ATOM 1424 N N . ALA A 1 182 ? 2.282 -3.753 -6.429 1.00 84.12 182 ALA A N 1
ATOM 1425 C CA . ALA A 1 182 ? 1.728 -4.401 -7.619 1.00 84.12 182 ALA A CA 1
ATOM 1426 C C . ALA A 1 182 ? 1.407 -3.391 -8.732 1.00 84.12 182 ALA A C 1
ATOM 1428 O O . ALA A 1 182 ? 1.701 -3.633 -9.906 1.00 84.12 182 ALA A O 1
ATOM 1429 N N . THR A 1 183 ? 0.860 -2.229 -8.368 1.00 79.81 183 THR A N 1
ATOM 1430 C CA . THR A 1 183 ? 0.543 -1.147 -9.316 1.00 79.81 183 THR A CA 1
ATOM 1431 C C . THR A 1 183 ? 1.785 -0.530 -9.954 1.00 79.81 183 THR A C 1
ATOM 1433 O O . THR A 1 183 ? 1.697 -0.035 -11.077 1.00 79.81 183 THR A O 1
ATOM 1436 N N . ARG A 1 184 ? 2.963 -0.620 -9.320 1.00 80.69 184 ARG A N 1
ATOM 1437 C CA . ARG A 1 184 ? 4.237 -0.184 -9.919 1.00 80.69 184 ARG A CA 1
ATOM 1438 C C . ARG A 1 184 ? 4.555 -0.912 -11.217 1.00 80.69 184 ARG A C 1
ATOM 1440 O O . ARG A 1 184 ? 4.932 -0.272 -12.193 1.00 80.69 184 ARG A O 1
ATOM 1447 N N . ASP A 1 185 ? 4.379 -2.227 -11.243 1.00 72.06 185 ASP A N 1
ATOM 1448 C CA . ASP A 1 185 ? 4.656 -3.033 -12.437 1.00 72.06 185 ASP A CA 1
ATOM 1449 C C . ASP A 1 185 ? 3.649 -2.755 -13.564 1.00 72.06 185 ASP A C 1
ATOM 1451 O O . ASP A 1 185 ? 3.947 -2.942 -14.743 1.00 72.06 185 ASP A O 1
ATOM 1455 N N . LEU A 1 186 ? 2.449 -2.307 -13.188 1.00 72.06 186 LEU A N 1
ATOM 1456 C CA . LEU A 1 186 ? 1.351 -1.930 -14.078 1.00 72.06 186 LEU A CA 1
ATOM 1457 C C . LEU A 1 186 ? 1.441 -0.465 -14.539 1.00 72.06 186 LEU A C 1
ATOM 1459 O O . LEU A 1 186 ? 0.702 -0.053 -15.437 1.00 72.06 186 LEU A O 1
ATOM 1463 N N . ALA A 1 187 ? 2.328 0.333 -13.937 1.00 69.69 187 ALA A N 1
ATOM 1464 C CA . ALA A 1 187 ? 2.413 1.767 -14.159 1.00 69.69 187 ALA A CA 1
ATOM 1465 C C . ALA A 1 187 ? 2.934 2.084 -15.569 1.00 69.69 187 ALA A C 1
ATOM 1467 O O . ALA A 1 187 ? 4.134 2.162 -15.828 1.00 69.69 187 ALA A O 1
ATOM 1468 N N . GLY A 1 188 ? 2.003 2.295 -16.501 1.00 66.19 188 GLY A N 1
ATOM 1469 C CA . GLY A 1 188 ? 2.300 2.817 -17.832 1.00 66.19 188 GLY A CA 1
ATOM 1470 C C . GLY A 1 188 ? 2.740 4.288 -17.813 1.00 66.19 188 GLY A C 1
ATOM 1471 O O . GLY A 1 188 ? 2.883 4.918 -16.765 1.00 66.19 188 GLY A O 1
ATOM 1472 N N . HIS A 1 189 ? 2.882 4.886 -19.002 1.00 63.56 189 HIS A N 1
ATOM 1473 C CA . HIS A 1 189 ? 3.365 6.266 -19.174 1.00 63.56 189 HIS A CA 1
ATOM 1474 C C . HIS A 1 189 ? 2.592 7.337 -18.373 1.00 63.56 189 HIS A C 1
ATOM 1476 O O . HIS A 1 189 ? 3.182 8.358 -18.031 1.00 63.56 189 HIS A O 1
ATOM 1482 N N . ARG A 1 190 ? 1.314 7.105 -18.023 1.00 66.44 190 ARG A N 1
ATOM 1483 C CA . ARG A 1 190 ? 0.498 8.035 -17.213 1.00 66.44 190 ARG A CA 1
ATOM 1484 C C . ARG A 1 190 ? 1.020 8.227 -15.786 1.00 66.44 190 ARG A C 1
ATOM 1486 O O . ARG A 1 190 ? 1.003 9.346 -15.288 1.00 66.44 190 ARG A O 1
ATOM 1493 N N . LEU A 1 191 ? 1.499 7.166 -15.139 1.00 73.38 191 LEU A N 1
ATOM 1494 C CA . LEU A 1 191 ? 1.937 7.218 -13.737 1.00 73.38 191 LEU A CA 1
ATOM 1495 C C . LEU A 1 191 ? 3.429 7.557 -13.590 1.00 73.38 191 LEU A C 1
ATOM 1497 O O . LEU A 1 191 ? 3.886 7.869 -12.492 1.00 73.38 191 LEU A O 1
ATOM 1501 N N . VAL A 1 192 ? 4.184 7.585 -14.696 1.00 75.56 192 VAL A N 1
ATOM 1502 C CA . VAL A 1 192 ? 5.601 7.994 -14.704 1.00 75.56 192 VAL A CA 1
ATOM 1503 C C . VAL A 1 192 ? 5.767 9.431 -14.202 1.00 75.56 192 VAL A C 1
ATOM 1505 O O . VAL A 1 192 ? 6.670 9.699 -13.414 1.00 75.56 192 VAL A O 1
ATOM 1508 N N . GLY A 1 193 ? 4.883 10.352 -14.600 1.00 79.62 193 GLY A N 1
ATOM 1509 C CA . GLY A 1 193 ? 4.937 11.744 -14.137 1.00 79.62 193 GLY A CA 1
ATOM 1510 C C . GLY A 1 193 ? 4.723 11.876 -12.626 1.00 79.62 193 GLY A C 1
ATOM 1511 O O . GLY A 1 193 ? 5.461 12.600 -11.956 1.00 79.62 193 GLY A O 1
ATOM 1512 N N . VAL A 1 194 ? 3.764 11.119 -12.080 1.00 80.88 194 VAL A N 1
ATOM 1513 C CA . VAL A 1 194 ? 3.488 11.062 -10.635 1.00 80.88 194 VAL A CA 1
ATOM 1514 C C . VAL A 1 194 ? 4.695 10.499 -9.887 1.00 80.88 194 VAL A C 1
ATOM 1516 O O . VAL A 1 194 ? 5.143 11.109 -8.920 1.00 80.88 194 VAL A O 1
ATOM 1519 N N . ARG A 1 195 ? 5.291 9.407 -10.390 1.00 81.62 195 ARG A N 1
ATOM 1520 C CA . ARG A 1 195 ? 6.517 8.812 -9.836 1.00 81.62 195 ARG A CA 1
ATOM 1521 C C . ARG A 1 195 ? 7.635 9.835 -9.707 1.00 81.62 195 ARG A C 1
ATOM 1523 O O . ARG A 1 195 ? 8.183 10.000 -8.627 1.00 81.62 195 ARG A O 1
ATOM 1530 N N . VAL A 1 196 ? 7.943 10.535 -10.797 1.00 83.12 196 VAL A N 1
ATOM 1531 C CA . VAL A 1 196 ? 9.035 11.515 -10.837 1.00 83.12 196 VAL A CA 1
ATOM 1532 C C . VAL A 1 196 ? 8.772 12.672 -9.871 1.00 83.12 196 VAL A C 1
ATOM 1534 O O . VAL A 1 196 ? 9.700 13.146 -9.220 1.00 83.12 196 VAL A O 1
ATOM 1537 N N . ARG A 1 197 ? 7.519 13.130 -9.743 1.00 84.38 197 ARG A N 1
ATOM 1538 C CA . ARG A 1 197 ? 7.157 14.176 -8.774 1.00 84.38 197 ARG A CA 1
ATOM 1539 C C . ARG A 1 197 ? 7.342 13.689 -7.334 1.00 84.38 197 ARG A C 1
ATOM 1541 O O . ARG A 1 197 ? 7.969 14.394 -6.550 1.00 84.38 197 ARG A O 1
ATOM 1548 N N . LEU A 1 198 ? 6.851 12.494 -7.008 1.00 84.00 198 LEU A N 1
ATOM 1549 C CA . LEU A 1 198 ? 7.002 11.899 -5.678 1.00 84.00 198 LEU A CA 1
ATOM 1550 C C . LEU A 1 198 ? 8.475 11.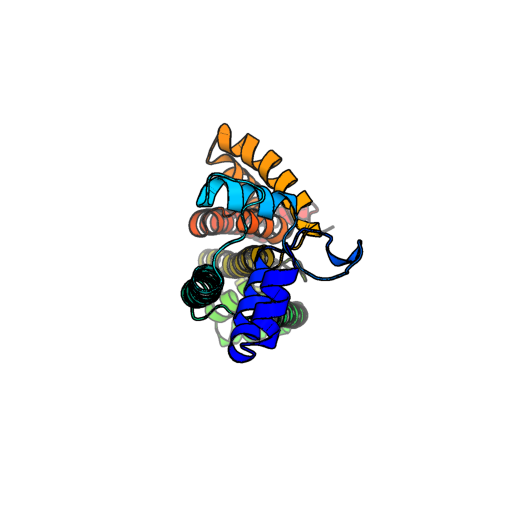639 -5.332 1.00 84.00 198 LEU A C 1
ATOM 1552 O O . LEU A 1 198 ? 8.904 11.969 -4.231 1.00 84.00 198 LEU A O 1
ATOM 1556 N N . GLU A 1 199 ? 9.267 11.128 -6.279 1.00 85.06 199 GLU A N 1
ATOM 1557 C CA . GLU A 1 199 ? 10.712 10.932 -6.113 1.00 85.06 199 GLU A CA 1
ATOM 1558 C C . GLU A 1 199 ? 11.447 12.245 -5.850 1.00 85.06 199 GLU A C 1
ATOM 1560 O O . GLU A 1 199 ? 12.363 12.259 -5.039 1.00 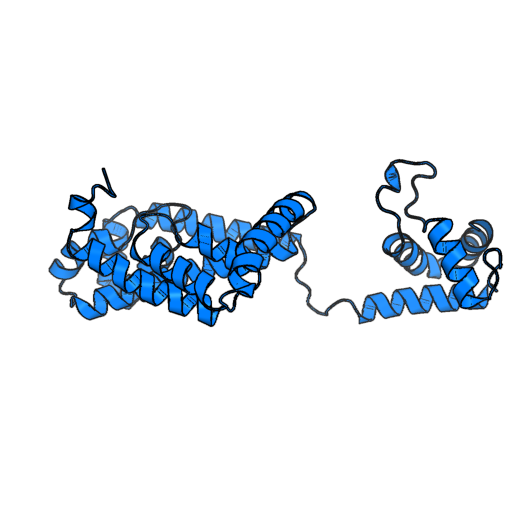85.06 199 GLU A O 1
ATOM 1565 N N . ARG A 1 200 ? 11.055 13.357 -6.483 1.00 85.44 200 ARG A N 1
ATOM 1566 C CA . ARG A 1 200 ? 11.655 14.666 -6.177 1.00 85.44 200 ARG A CA 1
ATOM 1567 C C . ARG A 1 200 ? 11.288 15.152 -4.780 1.00 85.44 200 ARG A C 1
ATOM 1569 O O . ARG A 1 200 ? 12.179 15.563 -4.046 1.00 85.44 200 ARG A O 1
ATOM 1576 N N . LEU A 1 201 ? 10.003 15.098 -4.419 1.00 81.19 201 LEU A N 1
ATOM 1577 C CA . LEU A 1 201 ? 9.519 15.569 -3.116 1.00 81.19 201 LEU A CA 1
ATOM 1578 C C . LEU A 1 201 ? 10.148 14.769 -1.967 1.00 81.19 201 LEU A C 1
ATOM 1580 O O . LEU A 1 201 ? 10.769 15.340 -1.074 1.00 81.19 201 LEU A O 1
ATOM 1584 N N . LEU A 1 202 ? 10.049 13.440 -2.025 1.00 80.88 202 LEU A N 1
ATOM 1585 C CA . LEU A 1 202 ? 10.550 12.553 -0.973 1.00 80.88 202 LEU A CA 1
ATOM 1586 C C . LEU A 1 202 ? 12.060 12.311 -1.074 1.00 80.88 202 LEU A C 1
ATOM 1588 O O . LEU A 1 202 ? 12.713 12.082 -0.059 1.00 80.88 202 LEU A O 1
ATOM 1592 N N . GLY A 1 203 ? 12.644 12.407 -2.270 1.00 79.69 203 GLY A N 1
ATOM 1593 C CA . GLY A 1 203 ? 14.090 12.322 -2.477 1.00 79.69 203 GLY A CA 1
ATOM 1594 C C . GLY A 1 203 ? 14.838 13.503 -1.866 1.00 79.69 203 GLY A C 1
ATOM 1595 O O . GLY A 1 203 ? 15.842 13.282 -1.194 1.00 79.69 203 GLY A O 1
ATOM 1596 N N . ALA A 1 204 ? 14.313 14.726 -2.008 1.00 77.50 204 ALA A N 1
ATOM 1597 C CA . ALA A 1 204 ? 14.872 15.917 -1.361 1.00 77.50 204 ALA A CA 1
ATOM 1598 C C . ALA A 1 204 ? 14.814 15.827 0.175 1.00 77.50 204 ALA A C 1
ATOM 1600 O O . ALA A 1 204 ? 15.729 16.262 0.873 1.00 77.50 204 ALA A O 1
ATOM 1601 N N . MET A 1 205 ? 13.753 15.216 0.709 1.00 77.62 205 MET A N 1
ATOM 1602 C CA . MET A 1 205 ? 13.632 14.922 2.137 1.00 77.62 205 MET A CA 1
ATOM 1603 C C . MET A 1 205 ? 14.642 13.856 2.583 1.00 77.62 205 MET A C 1
ATOM 1605 O O . MET A 1 205 ? 15.363 14.049 3.564 1.00 77.62 205 MET A O 1
ATOM 1609 N N . ARG A 1 206 ? 14.747 12.753 1.830 1.00 76.38 206 ARG A N 1
ATOM 1610 C CA . ARG A 1 206 ? 15.632 11.619 2.132 1.00 76.38 206 ARG A CA 1
ATOM 1611 C C . ARG A 1 206 ? 17.111 11.994 2.107 1.00 76.38 206 ARG A C 1
ATOM 1613 O O . ARG A 1 206 ? 17.861 11.475 2.930 1.00 76.38 206 ARG A O 1
ATOM 1620 N N . SER A 1 207 ? 17.534 12.864 1.187 1.00 72.00 207 SER A N 1
ATOM 1621 C CA . SER A 1 207 ? 18.933 13.306 1.090 1.00 72.00 207 SER A CA 1
ATOM 1622 C C . SER A 1 207 ? 19.391 14.092 2.315 1.00 72.00 207 SER A C 1
ATOM 1624 O O . SER A 1 207 ? 20.581 14.110 2.608 1.00 72.00 207 SER A O 1
ATOM 1626 N N . ARG A 1 208 ? 18.456 14.727 3.032 1.00 72.69 208 ARG A N 1
ATOM 1627 C CA . ARG A 1 208 ? 18.748 15.482 4.252 1.00 72.69 208 ARG A CA 1
ATOM 1628 C C . ARG A 1 208 ? 18.607 14.610 5.499 1.00 72.69 208 ARG A C 1
ATOM 1630 O O . ARG A 1 208 ? 19.500 14.613 6.337 1.00 72.69 208 ARG A O 1
ATOM 1637 N N . HIS A 1 209 ? 17.527 13.828 5.591 1.00 81.19 209 HIS A N 1
ATOM 1638 C CA . HIS A 1 209 ? 17.266 12.929 6.718 1.00 81.19 209 HIS A CA 1
ATOM 1639 C C . HIS A 1 209 ? 16.560 11.644 6.266 1.00 81.19 209 HIS A C 1
ATOM 1641 O O . HIS A 1 209 ? 15.402 11.661 5.845 1.00 81.19 209 HIS A O 1
ATOM 1647 N N . GLN A 1 210 ? 17.232 10.500 6.420 1.00 81.62 210 GLN A N 1
ATOM 1648 C CA . GLN A 1 210 ? 16.704 9.197 5.992 1.00 81.62 210 GLN A CA 1
ATOM 1649 C C . GLN A 1 210 ? 15.425 8.776 6.740 1.00 81.62 210 GLN A C 1
ATOM 1651 O O . GLN A 1 210 ? 14.607 8.049 6.179 1.00 81.62 210 GLN A O 1
ATOM 1656 N N . LEU A 1 211 ? 15.245 9.245 7.980 1.00 86.44 211 LEU A N 1
ATOM 1657 C CA . LEU A 1 211 ? 14.116 8.893 8.847 1.00 86.44 211 LEU A CA 1
ATOM 1658 C C . LEU A 1 211 ? 12.883 9.793 8.666 1.00 86.44 211 LEU A C 1
ATOM 1660 O O . LEU A 1 211 ? 11.797 9.418 9.099 1.00 86.44 211 LEU A O 1
ATOM 1664 N N . LEU A 1 212 ? 13.017 10.951 8.007 1.00 88.88 212 LEU A N 1
ATOM 1665 C CA . LEU A 1 212 ? 11.938 11.943 7.910 1.00 88.88 212 LEU A CA 1
ATOM 1666 C C . LEU A 1 212 ? 10.646 11.390 7.275 1.00 88.88 212 LEU A C 1
ATOM 1668 O O . LEU A 1 212 ? 9.582 11.653 7.827 1.00 88.88 212 LEU A O 1
ATOM 1672 N N . PRO A 1 213 ? 10.685 10.589 6.188 1.00 90.19 213 PRO A N 1
ATOM 1673 C CA . PRO A 1 213 ? 9.466 10.022 5.608 1.00 90.19 213 PRO A CA 1
ATOM 1674 C C . PRO A 1 213 ? 8.711 9.094 6.568 1.00 90.19 213 PRO A C 1
ATOM 1676 O O . PRO A 1 213 ? 7.486 9.093 6.564 1.00 90.19 213 PRO A O 1
ATOM 1679 N N . TYR A 1 214 ? 9.428 8.343 7.410 1.00 93.00 214 TYR A N 1
ATOM 1680 C CA . TYR A 1 214 ? 8.811 7.500 8.436 1.00 93.00 214 TYR A CA 1
ATOM 1681 C C . TYR A 1 214 ? 8.263 8.347 9.588 1.00 93.00 214 TYR A C 1
ATOM 1683 O O . TYR A 1 214 ? 7.156 8.105 10.041 1.00 93.00 214 TYR A O 1
ATOM 1691 N N . GLY A 1 215 ? 8.972 9.398 10.008 1.00 93.62 215 GLY A N 1
ATOM 1692 C CA . GLY A 1 215 ? 8.450 10.340 11.004 1.00 93.62 215 GLY A CA 1
ATOM 1693 C C . GLY A 1 215 ? 7.159 11.030 10.546 1.00 93.62 215 GLY A C 1
ATOM 1694 O O . GLY A 1 215 ? 6.198 11.106 11.302 1.00 93.62 215 GLY A O 1
ATOM 1695 N N . LEU A 1 216 ? 7.100 11.471 9.286 1.00 93.31 216 LEU A N 1
ATOM 1696 C CA . LEU A 1 216 ? 5.886 12.049 8.702 1.00 93.31 216 LEU A CA 1
ATOM 1697 C C . LEU A 1 216 ? 4.758 11.022 8.588 1.00 93.31 216 LEU A C 1
ATOM 1699 O O . LEU A 1 216 ? 3.621 11.349 8.903 1.00 93.31 216 LEU A O 1
ATOM 1703 N N . LEU A 1 217 ? 5.068 9.790 8.176 1.00 95.00 217 LEU A N 1
ATOM 1704 C CA . LEU A 1 217 ? 4.096 8.699 8.142 1.00 95.00 217 LEU A CA 1
ATOM 1705 C C . LEU A 1 217 ? 3.550 8.384 9.540 1.00 95.00 217 LEU A C 1
ATOM 1707 O O . LEU A 1 217 ? 2.355 8.170 9.675 1.00 95.00 217 LEU A O 1
ATOM 1711 N N . PHE A 1 218 ? 4.397 8.390 10.569 1.00 96.81 218 PHE A N 1
ATOM 1712 C CA . PHE A 1 218 ? 3.981 8.191 11.956 1.00 96.81 218 PHE A CA 1
ATOM 1713 C C . PHE A 1 218 ? 3.028 9.293 12.417 1.00 96.81 218 PHE A C 1
ATOM 1715 O O . PHE A 1 218 ? 1.952 8.995 12.922 1.00 96.81 218 PHE A O 1
ATOM 1722 N N . LEU A 1 219 ? 3.399 10.561 12.208 1.00 95.81 219 LEU A N 1
ATOM 1723 C CA . LEU A 1 219 ? 2.546 11.696 12.568 1.00 95.81 219 LEU A CA 1
ATOM 1724 C C . LEU A 1 219 ? 1.222 11.666 11.799 1.00 95.81 219 LEU A C 1
ATOM 1726 O O . LEU A 1 219 ? 0.174 11.942 12.372 1.00 95.81 219 LEU A O 1
ATOM 1730 N N . TYR A 1 220 ? 1.265 11.295 10.519 1.00 94.38 220 TYR A N 1
ATOM 1731 C CA . TYR A 1 220 ? 0.071 11.114 9.706 1.00 94.38 220 TYR A CA 1
ATOM 1732 C C . TYR A 1 220 ? -0.826 10.015 10.282 1.00 94.38 220 TYR A C 1
ATOM 1734 O O . TYR A 1 220 ? -1.971 10.290 10.615 1.00 94.38 220 TYR A O 1
ATOM 1742 N N . ALA A 1 221 ? -0.293 8.809 10.484 1.00 94.25 221 ALA A N 1
ATOM 1743 C CA . ALA A 1 221 ? -1.059 7.670 10.983 1.00 94.25 221 ALA A CA 1
ATOM 1744 C C . ALA A 1 221 ? -1.590 7.873 12.411 1.00 94.25 221 ALA A C 1
ATOM 1746 O O . ALA A 1 221 ? -2.607 7.297 12.768 1.00 94.25 221 ALA A O 1
ATOM 1747 N N . ALA A 1 222 ? -0.916 8.678 13.237 1.00 94.56 222 ALA A N 1
ATOM 1748 C CA . ALA A 1 222 ? -1.337 8.952 14.608 1.00 94.56 222 ALA A CA 1
ATOM 1749 C C . ALA A 1 222 ? -2.436 10.022 14.717 1.00 94.56 222 ALA A C 1
ATOM 1751 O O . ALA A 1 222 ? -3.254 9.956 15.634 1.00 94.56 222 ALA A O 1
ATOM 1752 N N . PHE A 1 223 ? -2.440 11.022 13.826 1.00 92.56 223 PHE A N 1
ATOM 1753 C CA . PHE A 1 223 ? -3.226 12.248 14.021 1.00 92.56 223 PHE A CA 1
ATOM 1754 C C . PHE A 1 223 ? -4.115 12.652 12.840 1.00 92.56 223 PHE A C 1
ATOM 1756 O O . PHE A 1 223 ? -4.901 13.586 12.982 1.00 92.56 223 PHE A O 1
ATOM 1763 N N . ALA A 1 224 ? -4.003 12.010 11.676 1.00 89.38 224 ALA A N 1
ATOM 1764 C CA . ALA A 1 224 ? -4.850 12.324 10.530 1.00 89.38 224 ALA A CA 1
ATOM 1765 C C . ALA A 1 224 ? -6.061 11.373 10.483 1.00 89.38 224 ALA A C 1
ATOM 1767 O O . ALA A 1 224 ? -5.863 10.165 10.369 1.00 89.38 224 ALA A O 1
ATOM 1768 N N . PRO A 1 225 ? -7.312 11.878 10.483 1.00 84.75 225 PRO A N 1
ATOM 1769 C CA . PRO A 1 225 ? -8.516 11.060 10.298 1.00 84.75 225 PRO A CA 1
ATOM 1770 C C . PRO A 1 225 ? -8.728 10.721 8.811 1.00 84.75 225 PRO A C 1
ATOM 1772 O O . PRO A 1 225 ? -9.793 10.940 8.240 1.00 84.75 225 PRO A O 1
ATOM 1775 N N . ILE A 1 226 ? -7.671 10.272 8.138 1.00 85.38 226 ILE A N 1
ATOM 1776 C CA . ILE A 1 226 ? -7.642 10.023 6.696 1.00 85.38 226 ILE A CA 1
ATOM 1777 C C . ILE A 1 226 ? -7.023 8.634 6.466 1.00 85.38 226 ILE A C 1
ATOM 1779 O O . ILE A 1 226 ? -6.110 8.267 7.204 1.00 85.38 226 ILE A O 1
ATOM 1783 N N . PRO A 1 227 ? -7.469 7.862 5.453 1.00 88.50 227 PRO A N 1
ATOM 1784 C CA . PRO A 1 227 ? -6.922 6.535 5.178 1.00 88.50 227 PRO A CA 1
ATOM 1785 C C . PRO A 1 227 ? -5.395 6.526 5.009 1.00 88.50 227 PRO A C 1
ATOM 1787 O O . PRO A 1 227 ? -4.842 7.177 4.114 1.00 88.50 227 PRO A O 1
ATOM 1790 N N . ASN A 1 228 ? -4.716 5.733 5.839 1.00 91.81 228 ASN A N 1
ATOM 1791 C CA . ASN A 1 228 ? -3.267 5.517 5.816 1.00 91.81 228 ASN A CA 1
ATOM 1792 C C . ASN A 1 228 ? -2.757 5.057 4.442 1.00 91.81 228 ASN A C 1
ATOM 1794 O O . ASN A 1 228 ? -1.648 5.419 4.025 1.00 91.81 228 ASN A O 1
ATOM 1798 N N . GLU A 1 229 ? -3.575 4.322 3.683 1.00 90.50 229 GLU A N 1
ATOM 1799 C CA . GLU A 1 229 ? -3.249 3.831 2.344 1.00 90.50 229 GLU A CA 1
ATOM 1800 C C . GLU A 1 229 ? -2.886 4.957 1.382 1.00 90.50 229 GLU A C 1
ATOM 1802 O O . GLU A 1 229 ? -2.068 4.743 0.485 1.00 90.50 229 GLU A O 1
ATOM 1807 N N . LEU A 1 230 ? -3.422 6.168 1.580 1.00 89.81 230 LEU A N 1
ATOM 1808 C CA . LEU A 1 230 ? -3.079 7.330 0.758 1.00 89.81 230 LEU A CA 1
ATOM 1809 C C . LEU A 1 230 ? -1.591 7.683 0.832 1.00 89.81 230 LEU A C 1
ATOM 1811 O O . LEU A 1 230 ? -1.056 8.234 -0.130 1.00 89.81 230 LEU A O 1
ATOM 1815 N N . VAL A 1 231 ? -0.913 7.347 1.932 1.00 92.38 231 VAL A N 1
ATOM 1816 C CA . VAL A 1 231 ? 0.530 7.561 2.120 1.00 92.38 231 VAL A CA 1
ATOM 1817 C C . VAL A 1 231 ? 1.308 6.255 1.945 1.00 92.38 231 VAL A C 1
ATOM 1819 O O . VAL A 1 231 ? 2.358 6.240 1.293 1.00 92.38 231 VAL A O 1
ATOM 1822 N N . VAL A 1 232 ? 0.779 5.139 2.450 1.00 94.31 232 VAL A N 1
ATOM 1823 C CA . VAL A 1 232 ? 1.415 3.816 2.356 1.00 94.31 232 VAL A CA 1
ATOM 1824 C C . VAL A 1 232 ? 1.557 3.361 0.900 1.00 94.31 232 VAL A C 1
ATOM 1826 O O . VAL A 1 232 ? 2.632 2.885 0.526 1.00 94.31 232 VAL A O 1
ATOM 1829 N N . ILE A 1 233 ? 0.545 3.560 0.043 1.00 91.94 233 ILE A N 1
ATOM 1830 C CA . ILE A 1 233 ? 0.596 3.186 -1.383 1.00 91.94 233 ILE A CA 1
ATOM 1831 C C . ILE A 1 233 ? 1.731 3.930 -2.116 1.00 91.94 233 ILE A C 1
ATOM 1833 O O . ILE A 1 233 ? 2.554 3.262 -2.752 1.00 91.94 233 ILE A O 1
ATOM 1837 N N . PRO A 1 234 ? 1.854 5.274 -2.038 1.00 90.38 234 PRO A N 1
ATOM 1838 C CA . PRO A 1 234 ? 2.999 5.994 -2.599 1.00 90.38 234 PRO A CA 1
ATOM 1839 C C . PRO A 1 234 ? 4.360 5.537 -2.065 1.00 90.38 234 PRO A C 1
ATOM 1841 O O . PRO A 1 234 ? 5.301 5.378 -2.847 1.00 90.38 234 PRO A O 1
ATOM 1844 N N . LEU A 1 235 ? 4.490 5.301 -0.757 1.00 92.31 235 LEU A N 1
ATOM 1845 C CA . LEU A 1 235 ? 5.751 4.841 -0.164 1.00 92.31 235 LEU A CA 1
ATOM 1846 C C . LEU A 1 235 ? 6.127 3.440 -0.653 1.00 92.31 235 LEU A C 1
ATOM 1848 O O . LEU A 1 235 ? 7.283 3.200 -1.022 1.00 92.31 235 LEU A O 1
ATOM 1852 N N . ALA A 1 236 ? 5.144 2.541 -0.744 1.00 92.19 236 ALA A N 1
ATOM 1853 C CA . ALA A 1 236 ? 5.306 1.238 -1.369 1.00 92.19 236 ALA A CA 1
ATOM 1854 C C . ALA A 1 236 ? 5.758 1.409 -2.816 1.00 92.19 236 ALA A C 1
ATOM 1856 O O . ALA A 1 236 ? 6.783 0.859 -3.205 1.00 92.19 236 ALA A O 1
ATOM 1857 N N . PHE A 1 237 ? 5.086 2.249 -3.604 1.00 89.06 237 PHE A N 1
ATOM 1858 C CA . PHE A 1 237 ? 5.432 2.536 -4.997 1.00 89.06 237 PHE A CA 1
ATOM 1859 C C . PHE A 1 237 ? 6.878 3.045 -5.166 1.00 89.06 237 PHE A C 1
ATOM 1861 O O . PHE A 1 237 ? 7.550 2.678 -6.135 1.00 89.06 237 PHE A O 1
ATOM 1868 N N . LEU A 1 238 ? 7.408 3.788 -4.190 1.00 87.94 238 LEU A N 1
ATOM 1869 C CA . LEU A 1 238 ? 8.793 4.280 -4.141 1.00 87.94 238 LEU A CA 1
ATOM 1870 C C . LEU A 1 238 ? 9.825 3.315 -3.525 1.00 87.94 238 LEU A C 1
ATOM 1872 O O . LEU A 1 238 ? 11.003 3.662 -3.454 1.00 87.94 238 LEU A O 1
ATOM 1876 N N . ARG A 1 239 ? 9.428 2.093 -3.149 1.00 87.88 239 ARG A N 1
ATOM 1877 C CA . ARG A 1 239 ? 10.301 1.043 -2.576 1.00 87.88 239 ARG A CA 1
ATOM 1878 C C . ARG A 1 239 ? 10.862 1.378 -1.190 1.00 87.88 239 ARG A C 1
ATOM 1880 O O . ARG A 1 239 ? 11.982 0.981 -0.870 1.00 87.88 239 ARG A O 1
ATOM 1887 N N . TYR A 1 240 ? 10.092 2.078 -0.360 1.00 91.56 240 TYR A N 1
ATOM 1888 C CA . TYR A 1 240 ? 10.399 2.157 1.072 1.00 91.56 240 TYR A CA 1
ATOM 1889 C C . TYR A 1 240 ? 10.297 0.771 1.715 1.00 91.56 240 TYR A C 1
ATOM 1891 O O . TYR A 1 240 ? 9.539 -0.070 1.233 1.00 91.56 240 TYR A O 1
ATOM 1899 N N . SER A 1 241 ? 11.080 0.501 2.762 1.00 92.56 241 SER A N 1
ATOM 1900 C CA . SER A 1 241 ? 11.158 -0.845 3.339 1.00 92.56 241 SER A CA 1
ATOM 1901 C C . SER A 1 241 ? 9.828 -1.239 3.980 1.00 92.56 241 SER A C 1
ATOM 1903 O O . SER A 1 241 ? 9.254 -0.479 4.755 1.00 92.56 241 SER A O 1
ATOM 1905 N N . LEU A 1 242 ? 9.349 -2.446 3.669 1.00 94.12 242 LEU A N 1
ATOM 1906 C CA . LEU A 1 242 ? 8.103 -2.961 4.233 1.00 94.12 242 LEU A CA 1
ATOM 1907 C C . LEU A 1 242 ? 8.121 -2.941 5.777 1.00 94.12 242 LEU A C 1
ATOM 1909 O O . LEU A 1 242 ? 7.210 -2.346 6.343 1.00 94.12 242 LEU A O 1
ATOM 1913 N N . PRO A 1 243 ? 9.145 -3.483 6.476 1.00 94.56 243 PRO A N 1
ATOM 1914 C CA . PRO A 1 243 ? 9.156 -3.457 7.940 1.00 94.56 243 PRO A CA 1
ATOM 1915 C C . PRO A 1 243 ? 9.159 -2.034 8.501 1.00 94.56 243 PRO A C 1
ATOM 1917 O O . PRO A 1 243 ? 8.475 -1.761 9.479 1.00 94.56 243 PRO A O 1
ATOM 1920 N N . GLY A 1 244 ? 9.881 -1.113 7.851 1.00 94.88 244 GLY A N 1
ATOM 1921 C CA . GLY A 1 244 ? 9.930 0.287 8.264 1.00 94.88 244 GLY A CA 1
ATOM 1922 C C . GLY A 1 244 ? 8.557 0.946 8.191 1.00 94.88 244 GLY A C 1
ATOM 1923 O O . GLY A 1 244 ? 8.126 1.566 9.156 1.00 94.88 244 GLY A O 1
ATOM 1924 N N . VAL A 1 245 ? 7.837 0.764 7.081 1.00 96.44 245 VAL A N 1
ATOM 1925 C CA . VAL A 1 245 ? 6.477 1.299 6.916 1.00 96.44 245 VAL A CA 1
ATOM 1926 C C . VAL A 1 245 ? 5.508 0.646 7.908 1.00 96.44 245 VAL A C 1
ATOM 1928 O O . VAL A 1 245 ? 4.795 1.365 8.596 1.00 96.44 245 VAL A O 1
ATOM 1931 N N . MET A 1 246 ? 5.514 -0.684 8.040 1.00 96.81 246 MET A N 1
ATOM 1932 C CA . MET A 1 246 ? 4.564 -1.404 8.903 1.00 96.81 246 MET A CA 1
ATOM 1933 C C . MET A 1 246 ? 4.754 -1.098 10.389 1.00 96.81 246 MET A C 1
ATOM 1935 O O . MET A 1 246 ? 3.772 -0.862 11.079 1.00 96.81 246 MET A O 1
ATOM 1939 N N . ILE A 1 247 ? 5.994 -1.038 10.885 1.00 96.38 247 ILE A N 1
ATOM 1940 C CA . ILE A 1 247 ? 6.261 -0.671 12.287 1.00 96.38 247 ILE A CA 1
ATOM 1941 C C . ILE A 1 247 ? 5.810 0.766 12.553 1.00 96.38 247 ILE A C 1
ATOM 1943 O O . ILE A 1 247 ? 5.158 1.037 13.556 1.00 96.38 247 ILE A O 1
ATOM 1947 N N . THR A 1 248 ? 6.118 1.680 11.631 1.00 96.88 248 THR A N 1
ATOM 1948 C CA . THR A 1 248 ? 5.728 3.091 11.746 1.00 96.88 248 THR A CA 1
ATOM 1949 C C . THR A 1 248 ? 4.210 3.245 11.837 1.00 96.88 248 THR A C 1
ATOM 1951 O O . THR A 1 248 ? 3.711 3.957 12.708 1.00 96.88 248 THR A O 1
ATOM 1954 N N . VAL A 1 249 ? 3.482 2.561 10.954 1.00 96.38 249 VAL A N 1
ATOM 1955 C CA . VAL A 1 249 ? 2.019 2.618 10.895 1.00 96.38 249 VAL A CA 1
ATOM 1956 C C . VAL A 1 249 ? 1.385 1.902 12.081 1.00 96.38 249 VAL A C 1
ATOM 1958 O O . VAL A 1 249 ? 0.443 2.434 12.647 1.00 96.38 249 VAL A O 1
ATOM 1961 N N . LEU A 1 250 ? 1.941 0.778 12.542 1.00 96.88 250 LEU A N 1
ATOM 1962 C CA . LEU A 1 250 ? 1.486 0.111 13.763 1.00 96.88 250 LEU A CA 1
ATOM 1963 C C . LEU A 1 250 ? 1.560 1.046 14.971 1.00 96.88 250 LEU A C 1
ATOM 1965 O O . LEU A 1 250 ? 0.578 1.198 15.694 1.00 96.88 250 LEU A O 1
ATOM 1969 N N . CYS A 1 251 ? 2.705 1.703 15.175 1.00 96.62 251 CYS A N 1
ATOM 1970 C CA . CYS A 1 251 ? 2.873 2.662 16.264 1.00 96.62 251 CYS A CA 1
ATOM 1971 C C . CYS A 1 251 ? 1.908 3.849 16.133 1.00 96.62 251 CYS A C 1
ATOM 1973 O O . CYS A 1 251 ? 1.326 4.268 17.132 1.00 96.62 251 CYS A O 1
ATOM 1975 N N . GLY A 1 252 ? 1.710 4.362 14.914 1.00 96.00 252 GLY A N 1
ATOM 1976 C CA . GLY A 1 252 ? 0.728 5.412 14.638 1.00 96.00 252 GLY A CA 1
ATOM 1977 C C . GLY A 1 252 ? -0.702 4.969 14.958 1.00 96.00 252 GLY A C 1
ATOM 1978 O O . GLY A 1 252 ? -1.393 5.642 15.716 1.00 96.00 252 GLY A O 1
ATOM 1979 N N . ASN A 1 253 ? -1.106 3.788 14.489 1.00 94.44 253 ASN A N 1
ATOM 1980 C CA . ASN A 1 253 ? -2.425 3.205 14.717 1.00 94.44 253 ASN A CA 1
ATOM 1981 C C . ASN A 1 253 ? -2.691 2.958 16.207 1.00 94.44 253 ASN A C 1
ATOM 1983 O O . ASN A 1 253 ? -3.808 3.180 16.661 1.00 94.44 253 ASN A O 1
ATOM 1987 N N . VAL A 1 254 ? -1.701 2.541 17.005 1.00 95.31 254 VAL A N 1
ATOM 1988 C CA . VAL A 1 254 ? -1.876 2.422 18.467 1.00 95.31 254 VAL A CA 1
ATOM 1989 C C . VAL A 1 254 ? -2.250 3.775 19.082 1.00 95.31 254 VAL A C 1
ATOM 1991 O O . VAL A 1 254 ? -3.182 3.845 19.886 1.00 95.31 254 VAL A O 1
ATOM 1994 N N . ILE A 1 255 ? -1.571 4.855 18.684 1.00 95.19 255 ILE A N 1
ATOM 1995 C CA . ILE A 1 255 ? -1.859 6.210 19.178 1.00 95.19 255 ILE A CA 1
ATOM 1996 C C . ILE A 1 255 ? -3.229 6.679 18.689 1.00 95.19 255 ILE A C 1
ATOM 1998 O O . ILE A 1 255 ? -4.053 7.081 19.506 1.00 95.19 255 ILE A O 1
ATOM 2002 N N . PHE A 1 256 ? -3.498 6.571 17.388 1.00 92.50 256 PHE A N 1
ATOM 2003 C CA . PHE A 1 256 ? -4.768 6.983 16.792 1.00 92.50 256 PHE A CA 1
ATOM 2004 C C . PHE A 1 256 ? -5.954 6.278 17.453 1.00 92.50 256 PHE A C 1
ATOM 2006 O O . PHE A 1 256 ? -6.894 6.928 17.903 1.00 92.50 256 PHE A O 1
ATOM 2013 N N . ASN A 1 257 ? -5.883 4.954 17.609 1.00 92.19 257 ASN A N 1
ATOM 2014 C CA . ASN A 1 257 ? -6.953 4.184 18.240 1.00 92.19 257 ASN A CA 1
ATOM 2015 C C . ASN A 1 257 ? -7.118 4.526 19.727 1.00 92.19 257 ASN A C 1
ATOM 2017 O O . ASN A 1 257 ? -8.241 4.539 20.220 1.00 92.19 257 ASN A O 1
ATOM 2021 N N . SER A 1 258 ? -6.040 4.880 20.431 1.00 92.38 258 SER A N 1
ATOM 2022 C CA . SER A 1 258 ? -6.127 5.375 21.814 1.00 92.38 258 SER A CA 1
ATOM 2023 C C . SER A 1 258 ? -6.829 6.741 21.894 1.00 92.38 258 SER A C 1
ATOM 2025 O O . SER A 1 258 ? -7.627 6.991 22.801 1.00 92.38 258 SER A O 1
ATOM 2027 N N . LEU A 1 259 ? -6.585 7.631 20.925 1.00 92.31 259 LEU A N 1
ATOM 2028 C CA . LEU A 1 259 ? -7.273 8.924 20.818 1.00 92.31 259 LEU A CA 1
ATOM 2029 C C . LEU A 1 259 ? -8.759 8.755 20.475 1.00 92.31 259 LEU A C 1
ATOM 2031 O O . LEU A 1 259 ? -9.605 9.456 21.031 1.00 92.31 259 LEU A O 1
ATOM 2035 N N . VAL A 1 260 ? -9.090 7.816 19.585 1.00 89.56 260 VAL A N 1
ATOM 2036 C CA . VAL A 1 260 ? -10.484 7.480 19.255 1.00 89.56 260 VAL A CA 1
ATOM 2037 C C . VAL A 1 260 ? -11.192 6.902 20.479 1.00 89.56 260 VAL A C 1
ATOM 2039 O O . VAL A 1 260 ? -12.246 7.405 20.859 1.00 89.56 260 VAL A O 1
ATOM 2042 N N . ALA A 1 261 ? -10.581 5.920 21.147 1.00 89.44 261 ALA A N 1
ATOM 2043 C CA . ALA A 1 261 ? -11.142 5.253 22.321 1.00 89.44 261 ALA A CA 1
ATOM 2044 C C . ALA A 1 261 ? -11.367 6.194 23.516 1.00 89.44 261 ALA A C 1
ATOM 2046 O O . ALA A 1 261 ? -12.325 6.021 24.262 1.00 89.44 261 ALA A O 1
ATOM 2047 N N . SER A 1 262 ? -10.512 7.206 23.692 1.00 89.25 262 SER A N 1
ATOM 2048 C CA . SER A 1 262 ? -10.674 8.227 24.741 1.00 89.25 262 SER A CA 1
ATOM 2049 C C . SER A 1 262 ? -11.733 9.287 24.420 1.00 89.25 262 SER A C 1
ATOM 2051 O O . SER A 1 262 ? -12.037 10.124 25.266 1.00 89.25 262 SER A O 1
ATOM 2053 N N . GLY A 1 263 ? -12.286 9.290 23.205 1.00 84.75 263 GLY A N 1
ATOM 2054 C CA . GLY A 1 263 ? -13.287 10.262 22.772 1.00 84.75 263 GLY A CA 1
ATOM 2055 C C . GLY A 1 263 ? -12.728 11.639 22.395 1.00 84.75 263 GLY A C 1
ATOM 2056 O O . GLY A 1 263 ? -13.484 12.495 21.942 1.00 84.75 263 GLY A O 1
ATOM 2057 N N . VAL A 1 264 ? -11.410 11.858 22.494 1.00 88.50 264 VAL A N 1
ATOM 2058 C CA . VAL A 1 264 ? -10.749 13.131 22.136 1.00 88.50 264 VAL A CA 1
ATOM 2059 C C . VAL A 1 264 ? -11.064 13.542 20.695 1.00 88.50 264 VAL A C 1
ATOM 2061 O O . VAL A 1 264 ? -11.261 14.719 20.405 1.00 88.50 264 VAL A O 1
ATOM 2064 N N . THR A 1 265 ? -11.174 12.571 19.789 1.00 84.38 265 THR A N 1
ATOM 2065 C CA . THR A 1 265 ? -11.469 12.822 18.367 1.00 84.38 265 THR A CA 1
ATOM 2066 C C . THR A 1 265 ? -12.856 13.426 18.117 1.00 84.38 265 THR A C 1
ATOM 2068 O O . THR A 1 265 ? -13.018 14.191 17.167 1.00 84.38 265 THR A O 1
ATOM 2071 N N . TRP A 1 266 ? -13.835 13.166 18.993 1.00 82.75 266 TRP A N 1
ATOM 2072 C CA . TRP A 1 266 ? -15.150 13.816 18.949 1.00 82.75 266 TRP A CA 1
ATOM 2073 C C . TRP A 1 266 ? -15.058 15.290 19.332 1.00 82.75 266 TRP A C 1
ATOM 2075 O O . TRP A 1 266 ? -15.649 16.137 18.670 1.00 82.75 266 TRP A O 1
ATOM 2085 N N . VAL A 1 267 ? -14.257 15.607 20.353 1.00 83.00 267 VAL A N 1
ATOM 2086 C CA . VAL A 1 267 ? -14.006 16.992 20.788 1.00 83.00 267 VAL A CA 1
ATOM 2087 C C . VAL A 1 267 ? -13.288 17.790 19.699 1.00 83.00 267 VAL A C 1
ATOM 2089 O O . VAL A 1 267 ? -13.581 18.964 19.493 1.00 83.00 267 VAL A O 1
ATOM 2092 N N . LEU A 1 268 ? -12.371 17.148 18.973 1.00 83.62 268 LEU A N 1
ATOM 2093 C CA . LEU A 1 268 ? -11.653 17.752 17.849 1.00 83.62 268 LEU A CA 1
ATOM 2094 C C . LEU A 1 268 ? -12.495 17.871 16.566 1.00 83.62 268 LEU A C 1
ATOM 2096 O O . LEU A 1 268 ? -12.009 18.433 15.587 1.00 83.62 268 LEU A O 1
ATOM 2100 N N . GLY A 1 269 ? -13.727 17.350 16.551 1.00 80.44 269 GLY A N 1
ATOM 2101 C CA . GLY A 1 269 ? -14.626 17.437 15.400 1.00 80.44 269 GLY A CA 1
ATOM 2102 C C . GLY A 1 269 ? -14.187 16.604 14.196 1.00 80.44 269 GLY A C 1
ATOM 2103 O O . GLY A 1 269 ? -14.513 16.952 13.070 1.00 80.44 269 GLY A O 1
ATOM 2104 N N . TRP A 1 270 ? -13.442 15.511 14.394 1.00 79.69 270 TRP A N 1
ATOM 2105 C CA . TRP A 1 270 ? -12.989 14.661 13.279 1.00 79.69 270 TRP A CA 1
ATOM 2106 C C . TRP A 1 270 ? -14.126 13.918 12.567 1.00 79.69 270 TRP A C 1
ATOM 2108 O O . TRP A 1 270 ? -13.940 13.446 11.449 1.00 79.69 270 TRP A O 1
ATOM 2118 N N . TRP A 1 271 ? -15.283 13.818 13.221 1.00 71.38 271 TRP A N 1
ATOM 2119 C CA . TRP A 1 271 ? -16.452 13.057 12.776 1.00 71.38 271 TRP A CA 1
ATOM 2120 C C . TRP A 1 271 ? -17.692 13.939 12.536 1.00 71.38 271 TRP A C 1
ATOM 2122 O O . TRP A 1 271 ? -18.783 13.398 12.365 1.00 71.38 271 TRP A O 1
ATOM 2132 N N . ALA A 1 272 ? -17.535 15.269 12.586 1.00 61.94 272 ALA A N 1
ATOM 2133 C CA . ALA A 1 272 ? -18.595 16.264 12.385 1.00 61.94 272 ALA A CA 1
ATOM 2134 C C . ALA A 1 272 ? -18.605 16.779 10.939 1.00 61.94 272 ALA A C 1
ATOM 2136 O O . ALA A 1 272 ? -19.718 16.995 10.409 1.00 61.94 272 ALA A O 1
#

Secondary structure (DSSP, 8-state):
-HHHHHHHHHH-GGGHHHHHHHHHHTPPTTGGGSTT-S-PPPHHHHHHHHHHHHS-TT----HHHHHHHHHHHHHHHHHHSPTT---HHHHHHHHHHHHHHHHHHHHHHTSHHHHHHHHHHHHHHHHHHHHHHHH-TTT----GGGGHHHHHHTT--HHHHHHHHHHHHHHHHHHHHHHHHHHHHH--HHHHHHHHHHHHHHHHHHHH-TTHHHHHHHHHHHH--S-THHHHHHHHHTT--HHHHHHHHHHHHHHHHHHHHTTHHHHTTTT-